Protein AF-A0A932KC10-F1 (afdb_monomer_lite)

pLDDT: mean 84.12, std 14.56, range [45.88, 98.5]

Structure (mmCIF, N/CA/C/O backbone):
data_AF-A0A932KC10-F1
#
_entry.id   AF-A0A932KC10-F1
#
loop_
_atom_site.group_PDB
_atom_site.id
_atom_site.type_symbol
_atom_site.label_atom_id
_atom_site.label_alt_id
_atom_site.label_comp_id
_atom_site.label_asym_id
_atom_site.label_entity_id
_atom_site.label_seq_id
_atom_site.pdbx_PDB_ins_code
_atom_site.Cartn_x
_atom_site.Cartn_y
_atom_site.Cartn_z
_atom_site.occupancy
_atom_site.B_iso_or_equiv
_atom_site.auth_seq_id
_atom_site.auth_comp_id
_atom_site.auth_asym_id
_atom_site.auth_atom_id
_atom_site.pdbx_PDB_model_num
ATOM 1 N N . MET A 1 1 ? 3.611 -69.284 -28.247 1.00 56.94 1 MET A N 1
ATOM 2 C CA . MET A 1 1 ? 4.100 -68.021 -28.854 1.00 56.94 1 MET A CA 1
ATOM 3 C C . MET A 1 1 ? 3.040 -66.906 -28.876 1.00 56.94 1 MET A C 1
ATOM 5 O O . MET A 1 1 ? 3.389 -65.769 -28.594 1.00 56.94 1 MET A O 1
ATOM 9 N N . GLN A 1 2 ? 1.748 -67.197 -29.098 1.00 53.97 2 GLN A N 1
ATOM 10 C CA . GLN A 1 2 ? 0.667 -66.185 -29.091 1.00 53.97 2 GLN A CA 1
ATOM 11 C C . GLN A 1 2 ? 0.430 -65.455 -27.749 1.00 53.97 2 GLN A C 1
ATOM 13 O O . GLN A 1 2 ? 0.089 -64.277 -27.758 1.00 53.97 2 GLN A O 1
ATOM 18 N N . ALA A 1 3 ? 0.668 -66.092 -26.596 1.00 56.28 3 ALA A N 1
ATOM 19 C CA . ALA A 1 3 ? 0.478 -65.455 -25.283 1.00 56.28 3 ALA A CA 1
ATOM 20 C C . ALA A 1 3 ? 1.521 -64.364 -24.941 1.00 56.28 3 ALA A C 1
ATOM 22 O O . ALA A 1 3 ? 1.314 -63.582 -24.016 1.00 56.28 3 ALA A O 1
ATOM 23 N N . TYR A 1 4 ? 2.638 -64.301 -25.677 1.00 49.53 4 TYR A N 1
ATOM 24 C CA . TYR A 1 4 ? 3.684 -63.292 -25.466 1.00 49.53 4 TYR A CA 1
ATOM 25 C C . TYR A 1 4 ? 3.382 -61.989 -26.225 1.00 49.53 4 TYR A C 1
ATOM 27 O O . TYR A 1 4 ? 3.677 -60.898 -25.743 1.00 49.53 4 TYR A O 1
ATOM 35 N N . LEU A 1 5 ? 2.711 -62.095 -27.378 1.00 50.22 5 LEU A N 1
ATOM 36 C CA . LEU A 1 5 ? 2.345 -60.952 -28.218 1.00 50.22 5 LEU A CA 1
ATOM 37 C C . LEU A 1 5 ? 1.191 -60.125 -27.618 1.00 50.22 5 LEU A C 1
ATOM 39 O O . LEU A 1 5 ? 1.161 -58.908 -27.788 1.00 50.22 5 LEU A O 1
ATOM 43 N N . SER A 1 6 ? 0.282 -60.741 -26.847 1.00 52.97 6 SER A N 1
ATOM 44 C CA . SER A 1 6 ? -0.832 -60.019 -26.208 1.00 52.97 6 SER A CA 1
ATOM 45 C C . SER A 1 6 ? -0.397 -59.140 -25.029 1.00 52.97 6 SER A C 1
ATOM 47 O O . SER A 1 6 ? -1.005 -58.099 -24.788 1.00 52.97 6 SER A O 1
ATOM 49 N N . ARG A 1 7 ? 0.688 -59.495 -24.324 1.00 52.88 7 ARG A N 1
ATOM 50 C CA . ARG A 1 7 ? 1.216 -58.699 -23.199 1.00 52.88 7 ARG A CA 1
ATOM 51 C C . ARG A 1 7 ? 1.949 -57.435 -23.660 1.00 52.88 7 ARG A C 1
ATOM 53 O O . ARG A 1 7 ? 1.874 -56.412 -22.983 1.00 52.88 7 ARG A O 1
ATOM 60 N N . GLN A 1 8 ? 2.591 -57.466 -24.831 1.00 53.59 8 GLN A N 1
ATOM 61 C CA . GLN A 1 8 ? 3.297 -56.296 -25.370 1.00 53.59 8 GLN A CA 1
ATOM 62 C C . GLN A 1 8 ? 2.345 -55.178 -25.829 1.00 53.59 8 GLN A C 1
ATOM 64 O O . GLN A 1 8 ? 2.659 -54.001 -25.661 1.00 53.59 8 GLN A O 1
ATOM 69 N N . SER A 1 9 ? 1.147 -55.526 -26.313 1.00 53.22 9 SER A N 1
ATOM 70 C CA . SER A 1 9 ? 0.123 -54.543 -26.704 1.00 53.22 9 SER A CA 1
ATOM 71 C C . SER A 1 9 ? -0.529 -53.816 -25.519 1.00 53.22 9 SER A C 1
ATOM 73 O O . SER A 1 9 ? -1.115 -52.753 -25.721 1.00 53.22 9 SER A O 1
ATOM 75 N N . VAL A 1 10 ? -0.491 -54.376 -24.307 1.00 59.22 10 VAL A N 1
ATOM 76 C CA . VAL A 1 10 ? -1.088 -53.749 -23.114 1.00 59.22 10 VAL A CA 1
ATOM 77 C C . VAL A 1 10 ? -0.098 -52.777 -22.467 1.00 59.22 10 VAL A C 1
ATOM 79 O O . VAL A 1 10 ? -0.486 -51.666 -22.110 1.00 59.22 10 VAL A O 1
ATOM 82 N N . CYS A 1 11 ? 1.193 -53.129 -22.410 1.00 58.47 11 CYS A N 1
ATOM 83 C CA . CYS A 1 11 ? 2.235 -52.233 -21.895 1.00 58.47 11 CYS A CA 1
ATOM 84 C C . CYS A 1 11 ? 2.434 -50.972 -22.757 1.00 58.47 11 CYS A C 1
ATOM 86 O O . CYS A 1 11 ? 2.614 -49.890 -22.203 1.00 58.47 11 CYS A O 1
ATOM 88 N N . SER A 1 12 ? 2.351 -51.063 -24.091 1.00 59.97 12 SER A N 1
ATOM 89 C CA . SER A 1 12 ? 2.501 -49.884 -24.964 1.00 59.97 12 SER A CA 1
ATOM 90 C C . SER A 1 12 ? 1.330 -48.899 -24.849 1.00 59.97 12 SER A C 1
ATOM 92 O O . SER A 1 12 ? 1.535 -47.686 -24.862 1.00 59.97 12 SER A O 1
ATOM 94 N N . ARG A 1 13 ? 0.104 -49.408 -24.658 1.00 61.78 13 ARG A N 1
ATOM 95 C CA . ARG A 1 13 ? -1.104 -48.588 -24.463 1.00 61.78 13 ARG A CA 1
ATOM 96 C C . ARG A 1 13 ? -1.122 -47.890 -23.103 1.00 61.78 13 ARG A C 1
ATOM 98 O O . ARG A 1 13 ? -1.515 -46.729 -23.031 1.00 61.78 13 ARG A O 1
ATOM 105 N N . LEU A 1 14 ? -0.650 -48.560 -22.049 1.00 64.50 14 LEU A N 1
ATOM 106 C CA . LEU A 1 14 ? -0.544 -47.966 -20.713 1.00 64.50 14 LEU A CA 1
ATOM 107 C C . LEU A 1 14 ? 0.525 -46.859 -20.667 1.00 64.50 14 LEU A C 1
ATOM 109 O O . LEU A 1 14 ? 0.302 -45.816 -20.059 1.00 64.50 14 LEU A O 1
ATOM 113 N N . SER A 1 15 ? 1.648 -47.046 -21.372 1.00 68.62 15 SER A N 1
ATOM 114 C CA . SER A 1 15 ? 2.728 -46.052 -21.440 1.00 68.62 15 SER A CA 1
ATOM 115 C C . SER A 1 15 ? 2.318 -44.780 -22.191 1.00 68.62 15 SER A C 1
ATOM 117 O O . SER A 1 15 ? 2.687 -43.684 -21.775 1.00 68.62 15 SER A O 1
ATOM 119 N N . GLY A 1 16 ? 1.522 -44.903 -23.261 1.00 71.81 16 GLY A N 1
ATOM 120 C CA . GLY A 1 16 ? 0.978 -43.747 -23.984 1.00 71.81 16 GLY A CA 1
ATOM 121 C C . GLY A 1 16 ? -0.035 -42.948 -23.159 1.00 71.81 16 GLY A C 1
ATOM 122 O O . GLY A 1 16 ? -0.009 -41.719 -23.176 1.00 71.81 16 GLY A O 1
ATOM 123 N N . LEU A 1 17 ? -0.880 -43.635 -22.381 1.00 75.94 17 LEU A N 1
ATOM 124 C CA . LEU A 1 17 ? -1.858 -42.988 -21.503 1.00 75.94 17 LEU A CA 1
ATOM 125 C C . LEU A 1 17 ? -1.176 -42.228 -20.353 1.00 75.94 17 LEU A C 1
ATOM 127 O O . LEU A 1 17 ? -1.559 -41.103 -20.046 1.00 75.94 17 LEU A O 1
ATOM 131 N N . LEU A 1 18 ? -0.130 -42.814 -19.759 1.00 74.62 18 LEU A N 1
ATOM 132 C CA . LEU A 1 18 ? 0.643 -42.181 -18.688 1.00 74.62 18 LEU A CA 1
ATOM 133 C C . LEU A 1 18 ? 1.411 -40.945 -19.191 1.00 74.62 18 LEU A C 1
ATOM 135 O O . LEU A 1 18 ? 1.441 -39.924 -18.510 1.00 74.62 18 LEU A O 1
ATOM 139 N N . PHE A 1 19 ? 1.984 -41.013 -20.398 1.00 74.31 19 PHE A N 1
ATOM 140 C CA . PHE A 1 19 ? 2.688 -39.885 -21.018 1.00 74.31 19 PHE A CA 1
ATOM 141 C C . PHE A 1 19 ? 1.730 -38.739 -21.386 1.00 74.31 19 PHE A C 1
ATOM 143 O O . PHE A 1 19 ? 2.043 -37.573 -21.151 1.00 74.31 19 PHE A O 1
ATOM 150 N N . GLY A 1 20 ? 0.529 -39.062 -21.881 1.00 76.19 20 GLY A N 1
ATOM 151 C CA . GLY A 1 20 ? -0.529 -38.076 -22.122 1.00 76.19 20 GLY A CA 1
ATOM 152 C C . GLY A 1 20 ? -1.032 -37.410 -20.837 1.00 76.19 20 GLY A C 1
ATOM 153 O O . GLY A 1 20 ? -1.262 -36.204 -20.821 1.00 76.19 20 GLY A O 1
ATOM 154 N N . LEU A 1 21 ? -1.140 -38.168 -19.740 1.00 76.12 21 LEU A N 1
ATOM 155 C CA . LEU A 1 21 ? -1.536 -37.634 -18.436 1.00 76.12 21 LEU A CA 1
ATOM 156 C C . LEU A 1 21 ? -0.459 -36.708 -17.844 1.00 76.12 21 LEU A C 1
ATOM 158 O O . LEU A 1 21 ? -0.790 -35.661 -17.300 1.00 76.12 21 LEU A O 1
ATOM 162 N N . LEU A 1 22 ? 0.828 -37.043 -17.997 1.00 71.75 22 LEU A N 1
ATOM 163 C CA . LEU A 1 22 ? 1.942 -36.224 -17.503 1.00 71.75 22 LEU A CA 1
ATOM 164 C C . LEU A 1 22 ? 2.024 -34.855 -18.209 1.00 71.75 22 LEU A C 1
ATOM 166 O O . LEU A 1 22 ? 2.300 -33.851 -17.558 1.00 71.75 22 LEU A O 1
ATOM 170 N N . LEU A 1 23 ? 1.716 -34.798 -19.510 1.00 69.88 23 LEU A N 1
ATOM 171 C CA . LEU A 1 23 ? 1.665 -33.550 -20.289 1.00 69.88 23 LEU A CA 1
ATOM 172 C C . LEU A 1 23 ? 0.464 -32.655 -19.927 1.00 69.88 23 LEU A C 1
ATOM 174 O O . LEU A 1 23 ? 0.532 -31.436 -20.086 1.00 69.88 23 LEU A O 1
ATOM 178 N N . LEU A 1 24 ? -0.621 -33.229 -19.398 1.00 66.44 24 LEU A N 1
ATOM 179 C CA . LEU A 1 24 ? -1.772 -32.469 -18.892 1.00 66.44 24 LEU A CA 1
ATOM 180 C C . LEU A 1 24 ? -1.492 -31.802 -17.534 1.00 66.44 24 LEU A C 1
ATOM 182 O O . LEU A 1 24 ? -2.150 -30.821 -17.195 1.00 66.44 24 LEU A O 1
ATOM 186 N N . PHE A 1 25 ? -0.499 -32.284 -16.777 1.00 64.31 25 PHE A N 1
ATOM 187 C CA . PHE A 1 25 ? -0.097 -31.693 -15.495 1.00 64.31 25 PHE A CA 1
ATOM 188 C C . PHE A 1 25 ? 0.969 -30.598 -15.613 1.00 64.31 25 PHE A C 1
ATOM 190 O O . PHE A 1 25 ? 1.238 -29.912 -14.631 1.00 64.31 25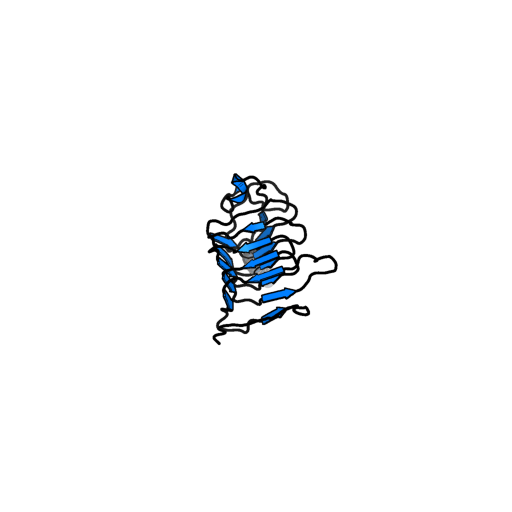 PHE A O 1
ATOM 197 N N . SER A 1 26 ? 1.539 -30.365 -16.798 1.00 63.97 26 SER A N 1
ATOM 198 C CA . SER A 1 26 ? 2.461 -29.246 -17.049 1.00 63.97 26 SER A CA 1
ATOM 199 C C . SER A 1 26 ? 1.756 -27.906 -17.304 1.00 63.97 26 SER A C 1
ATOM 201 O O . SER A 1 26 ? 2.308 -27.030 -17.969 1.00 63.97 26 SER A O 1
ATOM 203 N N . ALA A 1 27 ? 0.545 -27.717 -16.770 1.00 62.75 27 ALA A N 1
ATOM 204 C CA . ALA A 1 27 ? -0.063 -26.397 -16.696 1.00 62.75 27 ALA A CA 1
ATOM 205 C C . ALA A 1 27 ? 0.830 -25.512 -15.814 1.00 62.75 27 ALA A C 1
ATOM 207 O O . ALA A 1 27 ? 0.882 -25.676 -14.596 1.00 62.75 27 ALA A O 1
ATOM 208 N N . THR A 1 28 ? 1.578 -24.602 -16.436 1.00 62.00 28 THR A N 1
ATOM 209 C CA . THR A 1 28 ? 2.359 -23.599 -15.716 1.00 62.00 28 THR A CA 1
ATOM 210 C C . THR A 1 28 ? 1.388 -22.763 -14.899 1.00 62.00 28 THR A C 1
ATOM 212 O O . THR A 1 28 ? 0.529 -22.083 -15.465 1.00 62.00 28 THR A O 1
ATOM 215 N N . VAL A 1 29 ? 1.501 -22.825 -13.575 1.00 65.44 29 VAL A N 1
ATOM 216 C CA . VAL A 1 29 ? 0.814 -21.880 -12.699 1.00 65.44 29 VAL A CA 1
ATOM 217 C C . VAL A 1 29 ? 1.348 -20.502 -13.078 1.00 65.44 29 VAL A C 1
ATOM 219 O O . VAL A 1 29 ? 2.546 -20.256 -12.956 1.00 65.44 29 VAL A O 1
ATOM 222 N N . ALA A 1 30 ? 0.493 -19.639 -13.627 1.00 71.19 30 ALA A N 1
ATOM 223 C CA . ALA A 1 30 ? 0.864 -18.255 -13.864 1.00 71.19 30 ALA A CA 1
ATOM 224 C C . ALA A 1 30 ? 1.072 -17.610 -12.490 1.00 71.19 30 ALA A C 1
ATOM 226 O O . ALA A 1 30 ? 0.111 -17.338 -11.770 1.00 71.19 30 ALA A O 1
ATOM 227 N N . GLU A 1 31 ? 2.329 -17.465 -12.078 1.00 80.25 31 GLU A N 1
ATOM 228 C CA . GLU A 1 31 ? 2.644 -16.769 -10.840 1.00 80.25 31 GLU A CA 1
ATOM 229 C C . GLU A 1 31 ? 2.365 -15.273 -11.011 1.00 80.25 31 GLU A C 1
ATOM 231 O O . GLU A 1 31 ? 2.675 -14.678 -12.044 1.00 80.25 31 GLU A O 1
ATOM 236 N N . ALA A 1 32 ? 1.776 -14.671 -9.976 1.00 86.31 32 ALA A N 1
ATOM 237 C CA . ALA A 1 32 ? 1.612 -13.227 -9.865 1.00 86.31 32 ALA A CA 1
ATOM 238 C C . ALA A 1 32 ? 2.963 -12.532 -10.083 1.00 86.31 32 ALA A C 1
ATOM 240 O O . ALA A 1 32 ? 3.900 -12.766 -9.314 1.00 86.31 32 ALA A O 1
ATOM 241 N N . ALA A 1 33 ? 3.067 -11.686 -11.111 1.00 93.19 33 ALA A N 1
ATOM 242 C CA . ALA A 1 33 ? 4.330 -11.031 -11.421 1.00 93.19 33 ALA A CA 1
ATOM 243 C C . ALA A 1 33 ? 4.694 -10.004 -10.337 1.00 93.19 33 ALA A C 1
ATOM 245 O O . ALA A 1 33 ? 3.845 -9.260 -9.841 1.00 93.19 33 ALA A O 1
ATOM 246 N N . GLU A 1 34 ? 5.973 -9.965 -9.974 1.00 94.94 34 GLU A N 1
ATOM 247 C CA . GLU A 1 34 ? 6.517 -8.987 -9.034 1.00 94.94 34 GLU A CA 1
ATOM 248 C C . GLU A 1 34 ? 6.781 -7.661 -9.764 1.00 94.94 34 GLU A C 1
ATOM 250 O O . GLU A 1 34 ? 7.320 -7.630 -10.876 1.00 94.94 34 GLU A O 1
ATOM 255 N N . ARG A 1 35 ? 6.388 -6.546 -9.146 1.00 96.25 35 ARG A N 1
ATOM 256 C CA . ARG A 1 35 ? 6.548 -5.188 -9.672 1.00 96.25 35 ARG A CA 1
ATOM 257 C C . ARG A 1 35 ? 7.200 -4.310 -8.621 1.00 96.25 35 ARG A C 1
ATOM 259 O O . ARG A 1 35 ? 6.612 -3.997 -7.589 1.00 96.25 35 ARG A O 1
ATOM 266 N N . HIS A 1 36 ? 8.416 -3.883 -8.914 1.00 96.56 36 HIS A N 1
ATOM 267 C CA . HIS A 1 36 ? 9.217 -3.030 -8.056 1.00 96.56 36 HIS A CA 1
ATOM 268 C C . HIS A 1 36 ? 9.140 -1.589 -8.547 1.00 96.56 36 HIS A C 1
ATOM 270 O O . HIS A 1 36 ? 9.380 -1.324 -9.729 1.00 96.56 36 HIS A O 1
ATOM 276 N N . TRP A 1 37 ? 8.804 -0.667 -7.647 1.00 96.19 37 TRP A N 1
ATOM 277 C CA . TRP A 1 37 ? 8.846 0.760 -7.951 1.00 96.19 37 TRP A CA 1
ATOM 278 C C . TRP A 1 37 ? 10.295 1.232 -8.079 1.00 96.19 37 TRP A C 1
ATOM 280 O O . TRP A 1 37 ? 11.102 1.047 -7.169 1.00 96.19 37 TRP A O 1
ATOM 290 N N . ILE A 1 38 ? 10.615 1.854 -9.210 1.00 94.69 38 ILE A N 1
ATOM 291 C CA . ILE A 1 38 ? 11.949 2.398 -9.506 1.00 94.69 38 ILE A CA 1
ATOM 292 C C . ILE A 1 38 ? 11.902 3.853 -9.993 1.00 94.69 38 ILE A C 1
ATOM 294 O O . ILE A 1 38 ? 12.943 4.404 -10.343 1.00 94.69 38 ILE A O 1
ATOM 298 N N . GLY A 1 39 ? 10.717 4.476 -10.034 1.00 91.62 39 GLY A N 1
ATOM 299 C CA . GLY A 1 39 ? 10.573 5.876 -10.441 1.00 91.62 39 GLY A CA 1
ATOM 300 C C . GLY A 1 39 ? 11.379 6.797 -9.529 1.00 91.62 39 GLY A C 1
ATOM 301 O O . GLY A 1 39 ? 11.434 6.572 -8.323 1.00 91.62 39 GLY A O 1
ATOM 302 N N . SER A 1 40 ? 12.046 7.808 -10.082 1.00 87.38 40 SER A N 1
ATOM 303 C CA . SER A 1 40 ? 12.900 8.702 -9.294 1.00 87.38 40 SER A CA 1
ATOM 304 C C . SER A 1 40 ? 12.092 9.731 -8.490 1.00 87.38 40 SER A C 1
ATOM 306 O O . SER A 1 40 ? 10.877 9.847 -8.624 1.00 87.38 40 SER A O 1
ATOM 308 N N . ASP A 1 41 ? 12.775 10.544 -7.682 1.00 82.75 41 ASP A N 1
ATOM 309 C CA . ASP A 1 41 ? 12.172 11.709 -7.022 1.00 82.75 41 ASP A CA 1
ATOM 310 C C . ASP A 1 41 ? 11.958 12.915 -7.964 1.00 82.75 41 ASP A C 1
ATOM 312 O O . ASP A 1 41 ? 11.681 14.031 -7.513 1.00 82.75 41 ASP A O 1
ATOM 316 N N . SER A 1 42 ? 12.073 12.732 -9.282 1.00 86.50 42 SER A N 1
ATOM 317 C CA . SER A 1 42 ? 11.747 13.785 -10.240 1.00 86.50 42 SER A CA 1
ATOM 318 C C . SER A 1 42 ? 10.242 14.082 -10.240 1.00 86.50 42 SER A C 1
ATOM 320 O O . SER A 1 42 ? 9.411 13.202 -10.030 1.00 86.50 42 SER A O 1
ATOM 322 N N . ALA A 1 43 ? 9.854 15.331 -10.511 1.00 79.50 43 ALA A N 1
ATOM 323 C CA . ALA A 1 43 ? 8.435 15.703 -10.573 1.00 79.50 43 ALA A CA 1
ATOM 324 C C . ALA A 1 43 ? 7.649 14.891 -11.624 1.00 79.50 43 ALA A C 1
ATOM 326 O O . ALA A 1 43 ? 6.469 14.590 -11.420 1.00 79.50 43 ALA A O 1
ATOM 327 N N . ALA A 1 44 ? 8.314 14.517 -12.724 1.00 78.50 44 ALA A N 1
ATOM 328 C CA . ALA A 1 44 ? 7.741 13.666 -13.758 1.00 78.50 44 ALA A CA 1
ATOM 329 C C . ALA A 1 44 ? 7.424 12.271 -13.203 1.00 78.50 44 ALA A C 1
ATOM 331 O O . ALA A 1 44 ? 6.291 11.812 -13.323 1.00 78.50 44 ALA A O 1
ATOM 332 N N . ASP A 1 45 ? 8.373 11.644 -12.510 1.00 78.50 45 ASP A N 1
ATOM 333 C CA . ASP A 1 45 ? 8.208 10.281 -11.996 1.00 78.50 45 ASP A CA 1
ATOM 334 C C . ASP A 1 45 ? 7.254 10.222 -10.801 1.00 78.50 45 ASP A C 1
ATOM 336 O O . ASP A 1 45 ? 6.416 9.318 -10.719 1.00 78.50 45 ASP A O 1
ATOM 340 N N . LYS A 1 46 ? 7.277 11.244 -9.934 1.00 82.25 46 LYS A N 1
ATOM 341 C CA . LYS A 1 46 ? 6.366 11.358 -8.786 1.00 82.25 46 LYS A CA 1
ATOM 342 C C . LYS A 1 46 ? 4.900 11.329 -9.187 1.00 82.25 46 LYS A C 1
ATOM 344 O O . LYS A 1 46 ? 4.081 10.912 -8.388 1.00 82.25 46 LYS A O 1
ATOM 349 N N . THR A 1 47 ? 4.524 11.765 -10.385 1.00 81.38 47 THR A N 1
ATOM 350 C CA . THR A 1 47 ? 3.114 11.772 -10.829 1.00 81.38 47 THR A CA 1
ATOM 351 C C . THR A 1 47 ? 2.775 10.629 -11.786 1.00 81.38 47 THR A C 1
ATOM 353 O O . THR A 1 47 ? 1.648 10.524 -12.269 1.00 81.38 47 THR A O 1
ATOM 356 N N . ALA A 1 48 ? 3.728 9.729 -12.022 1.00 85.88 48 ALA A N 1
ATOM 357 C CA . ALA A 1 48 ? 3.717 8.780 -13.120 1.00 85.88 48 ALA A CA 1
ATOM 358 C C . ALA A 1 48 ? 3.610 7.319 -12.646 1.00 85.88 48 ALA A C 1
ATOM 360 O O . ALA A 1 48 ? 4.319 6.444 -13.145 1.00 85.88 48 ALA A O 1
ATOM 361 N N . TRP A 1 49 ? 2.688 7.026 -11.715 1.00 92.56 49 TRP A N 1
ATOM 362 C CA . TRP A 1 49 ? 2.370 5.639 -11.320 1.00 92.56 49 TRP A CA 1
ATOM 363 C C . TRP A 1 49 ? 2.039 4.761 -12.539 1.00 92.56 49 TRP A C 1
ATOM 365 O O . TRP A 1 49 ? 2.453 3.610 -12.631 1.00 92.56 49 TRP A O 1
ATOM 375 N N . LEU A 1 50 ? 1.285 5.313 -13.494 1.00 92.44 50 LEU A N 1
ATOM 376 C CA . LEU A 1 50 ? 0.827 4.610 -14.695 1.00 92.44 50 LEU A CA 1
ATOM 377 C C . LEU A 1 50 ? 1.872 4.588 -15.825 1.00 92.44 50 LEU A C 1
ATOM 379 O O . LEU A 1 50 ? 1.535 4.221 -16.948 1.00 92.44 50 LEU A O 1
ATOM 383 N N . THR A 1 51 ? 3.121 4.974 -15.560 1.00 92.44 51 THR A N 1
ATOM 384 C CA . THR A 1 51 ? 4.192 4.941 -16.560 1.00 92.44 51 THR A CA 1
ATOM 385 C C . THR A 1 51 ? 4.984 3.637 -16.436 1.00 92.44 51 THR A C 1
ATOM 387 O O . THR A 1 51 ? 5.654 3.438 -15.423 1.00 92.44 51 THR A O 1
ATOM 390 N N . PRO A 1 52 ? 4.978 2.761 -17.464 1.00 93.31 52 PRO A N 1
ATOM 391 C CA . PRO A 1 52 ? 5.733 1.500 -17.473 1.00 93.31 52 PRO A CA 1
ATOM 392 C C . PRO A 1 52 ? 7.224 1.645 -17.119 1.00 93.31 52 PRO A C 1
ATOM 394 O O . PRO A 1 52 ? 7.813 0.792 -16.459 1.00 93.31 52 PRO A O 1
ATOM 397 N N . ALA A 1 53 ? 7.845 2.763 -17.508 1.00 92.75 53 ALA A N 1
ATOM 398 C CA . ALA A 1 53 ? 9.254 3.029 -17.225 1.00 92.75 53 ALA A CA 1
ATOM 399 C C . ALA A 1 53 ? 9.582 3.151 -15.721 1.00 92.75 53 ALA A C 1
ATOM 401 O O . ALA A 1 53 ? 10.743 3.027 -15.351 1.00 92.75 53 ALA A O 1
ATOM 402 N N . ASN A 1 54 ? 8.587 3.333 -14.849 1.00 94.31 54 ASN A N 1
ATOM 403 C CA . ASN A 1 54 ? 8.796 3.415 -13.401 1.00 94.31 54 ASN A CA 1
ATOM 404 C C . ASN A 1 54 ? 8.672 2.063 -12.685 1.00 94.31 54 ASN A C 1
ATOM 406 O O . ASN A 1 54 ? 8.731 2.011 -11.454 1.00 94.31 54 ASN A O 1
ATOM 410 N N . TRP A 1 55 ? 8.531 0.970 -13.442 1.00 95.44 55 TRP A N 1
ATOM 411 C CA . TRP A 1 55 ? 8.374 -0.378 -12.912 1.00 95.44 55 TRP A CA 1
ATOM 412 C C . TRP A 1 55 ? 9.494 -1.313 -13.377 1.00 95.44 55 TRP A C 1
ATOM 414 O O . TRP A 1 55 ? 9.900 -1.321 -14.547 1.00 95.44 55 TRP A O 1
ATOM 424 N N . SER A 1 56 ? 9.945 -2.168 -12.457 1.00 95.06 56 SER A N 1
ATOM 425 C CA . SER A 1 56 ? 10.870 -3.273 -12.722 1.00 95.06 56 SER A CA 1
ATOM 426 C C . SER A 1 56 ? 10.283 -4.623 -12.291 1.00 95.06 56 SER A C 1
ATOM 428 O O . SER A 1 56 ? 9.539 -4.691 -11.321 1.00 95.06 56 SER A O 1
ATOM 430 N N . ALA A 1 57 ? 10.622 -5.707 -12.993 1.00 93.75 57 ALA A N 1
ATOM 431 C CA . ALA A 1 57 ? 10.275 -7.084 -12.619 1.00 93.75 57 ALA A CA 1
ATOM 432 C C . ALA A 1 57 ? 11.205 -7.643 -11.536 1.00 93.75 57 ALA A C 1
ATOM 434 O O . ALA A 1 57 ? 10.949 -8.696 -10.965 1.00 93.75 57 ALA A O 1
ATOM 435 N N . THR A 1 58 ? 12.314 -6.953 -11.279 1.00 93.00 58 THR A N 1
ATOM 436 C CA . THR A 1 58 ? 13.333 -7.375 -10.325 1.00 93.00 58 THR A CA 1
ATOM 437 C C . THR A 1 58 ? 13.715 -6.202 -9.444 1.00 93.00 58 THR A C 1
ATOM 439 O O . THR A 1 58 ? 13.842 -5.075 -9.926 1.00 93.00 58 THR A O 1
ATOM 442 N N . LYS A 1 59 ? 13.970 -6.470 -8.167 1.00 91.62 59 LYS A N 1
ATOM 443 C CA . LYS A 1 59 ? 14.479 -5.484 -7.212 1.00 91.62 59 LYS A CA 1
ATOM 444 C C . LYS A 1 59 ? 15.722 -4.757 -7.745 1.00 91.62 59 LYS A C 1
ATOM 446 O O . LYS A 1 59 ? 16.736 -5.393 -8.021 1.00 91.62 59 LYS A O 1
ATOM 451 N N . GLY A 1 60 ? 15.638 -3.430 -7.873 1.00 83.06 60 GLY A N 1
ATOM 452 C CA . GLY A 1 60 ? 16.724 -2.576 -8.383 1.00 83.06 60 GLY A CA 1
ATOM 453 C C . GLY A 1 60 ? 17.079 -2.779 -9.863 1.00 83.06 60 GLY A C 1
ATOM 454 O O . GLY A 1 60 ? 18.107 -2.277 -10.311 1.00 83.06 60 GLY A O 1
ATOM 455 N N . GLY A 1 61 ? 16.270 -3.534 -10.612 1.00 86.00 61 GLY A N 1
ATOM 456 C CA . GLY A 1 61 ? 16.505 -3.807 -12.026 1.00 86.00 61 GLY A CA 1
ATOM 457 C C . GLY A 1 61 ? 16.172 -2.629 -12.938 1.00 86.00 61 GLY A C 1
ATOM 458 O O . GLY A 1 61 ? 15.648 -1.601 -12.514 1.00 86.00 61 GLY A O 1
ATOM 459 N N . ALA A 1 62 ? 16.446 -2.809 -14.230 1.00 86.75 62 ALA A N 1
ATOM 460 C CA . ALA A 1 62 ? 16.149 -1.810 -15.250 1.00 86.75 62 ALA A CA 1
ATOM 461 C C . ALA A 1 62 ? 14.638 -1.550 -15.409 1.00 86.75 62 ALA A C 1
ATOM 463 O O . ALA A 1 62 ? 13.793 -2.397 -15.082 1.00 86.75 62 ALA A O 1
ATOM 464 N N . SER A 1 63 ? 14.320 -0.376 -15.954 1.00 82.56 63 SER A N 1
ATOM 465 C CA . SER A 1 63 ? 12.978 0.012 -16.376 1.00 82.56 63 SER A CA 1
ATOM 466 C C . SER A 1 63 ? 12.583 -0.711 -17.656 1.00 82.56 63 SER A C 1
ATOM 468 O O . SER A 1 63 ? 13.294 -0.632 -18.652 1.00 82.56 63 SER A O 1
ATOM 470 N N . ALA A 1 64 ? 11.457 -1.429 -17.632 1.00 70.44 64 ALA A N 1
ATOM 471 C CA . ALA A 1 64 ? 10.862 -2.040 -18.833 1.00 70.44 64 ALA A CA 1
ATOM 472 C C . ALA A 1 64 ? 9.515 -2.733 -18.566 1.00 70.44 64 ALA A C 1
ATOM 474 O O . ALA A 1 64 ? 9.073 -3.536 -19.387 1.00 70.44 64 ALA A O 1
ATOM 475 N N . ASN A 1 65 ? 8.884 -2.522 -17.409 1.00 78.44 65 ASN A N 1
ATOM 476 C CA . ASN A 1 65 ? 7.796 -3.401 -16.994 1.00 78.44 65 ASN A CA 1
ATOM 477 C C . ASN A 1 65 ? 6.423 -2.774 -17.131 1.00 78.44 65 ASN A C 1
ATOM 479 O O . ASN A 1 65 ? 6.255 -1.562 -17.132 1.00 78.44 65 ASN A O 1
ATOM 483 N N . ALA A 1 66 ? 5.426 -3.640 -17.269 1.00 91.62 66 ALA A N 1
ATOM 484 C CA . ALA A 1 66 ? 4.042 -3.220 -17.318 1.00 91.62 66 ALA A CA 1
ATOM 485 C C . ALA A 1 66 ? 3.634 -2.544 -16.002 1.00 91.62 66 ALA A C 1
ATOM 487 O O . ALA A 1 66 ? 4.116 -2.893 -14.922 1.00 91.62 66 ALA A O 1
ATOM 488 N N . VAL A 1 67 ? 2.708 -1.593 -16.119 1.00 94.94 67 VAL A N 1
ATOM 489 C CA . VAL A 1 67 ? 2.007 -1.022 -14.967 1.00 94.94 67 VAL A CA 1
ATOM 490 C C . VAL A 1 67 ? 1.292 -2.155 -14.220 1.00 94.94 67 VAL A C 1
ATOM 492 O O . VAL A 1 67 ? 0.639 -2.967 -14.881 1.00 94.94 67 VAL A O 1
ATOM 495 N N . PRO A 1 68 ? 1.365 -2.202 -12.878 1.00 96.06 68 PRO A N 1
ATOM 496 C CA . PRO A 1 68 ? 0.682 -3.218 -12.093 1.00 96.06 68 PRO A CA 1
ATOM 497 C C . PRO A 1 68 ? -0.824 -3.298 -12.378 1.00 96.06 68 PRO A C 1
ATOM 499 O O . PRO A 1 68 ? -1.523 -2.288 -12.523 1.00 96.06 68 PRO A O 1
ATOM 502 N N . THR A 1 69 ? -1.317 -4.526 -12.425 1.00 95.50 69 THR A N 1
ATOM 503 C CA . THR A 1 69 ? -2.716 -4.927 -12.559 1.00 95.50 69 THR A CA 1
ATOM 504 C C . THR A 1 69 ? -3.157 -5.691 -11.307 1.00 95.50 69 THR A C 1
ATOM 506 O O . THR A 1 69 ? -2.367 -5.913 -10.399 1.00 95.50 69 THR A O 1
ATOM 509 N N . TYR A 1 70 ? -4.417 -6.134 -11.230 1.00 95.94 70 TYR A N 1
ATOM 510 C CA . TYR A 1 70 ? -4.925 -6.864 -10.056 1.00 95.94 70 TYR A CA 1
ATOM 511 C C . TYR A 1 70 ? -4.229 -8.198 -9.759 1.00 95.94 70 TYR A C 1
ATOM 513 O O . TYR A 1 70 ? -4.458 -8.749 -8.688 1.00 95.94 70 TYR A O 1
ATOM 521 N N . GLU A 1 71 ? -3.416 -8.710 -10.678 1.00 94.62 71 GLU A N 1
ATOM 522 C CA . GLU A 1 71 ? -2.684 -9.966 -10.513 1.00 94.62 71 GLU A CA 1
ATOM 523 C C . GLU A 1 71 ? -1.248 -9.743 -10.029 1.00 94.62 71 GLU A C 1
ATOM 525 O O . GLU A 1 71 ? -0.617 -10.676 -9.546 1.00 94.62 71 GLU A O 1
ATOM 530 N N . ASP A 1 72 ? -0.729 -8.518 -10.122 1.00 96.56 72 ASP A N 1
ATOM 531 C CA . ASP A 1 72 ? 0.669 -8.215 -9.828 1.00 96.56 72 ASP A CA 1
ATOM 532 C C . ASP A 1 72 ? 0.891 -7.903 -8.341 1.00 96.56 72 ASP A C 1
ATOM 534 O O . ASP A 1 72 ? 0.084 -7.234 -7.690 1.00 96.56 72 ASP A O 1
ATOM 538 N N . LYS A 1 73 ? 2.034 -8.317 -7.800 1.00 97.00 73 LYS A N 1
ATOM 539 C CA . LYS A 1 73 ? 2.483 -7.933 -6.457 1.00 97.00 73 LYS A CA 1
ATOM 540 C C . LYS A 1 73 ? 3.363 -6.698 -6.553 1.00 97.00 73 LYS A C 1
ATOM 542 O O . LYS A 1 73 ? 4.339 -6.691 -7.297 1.00 97.00 73 LYS A O 1
ATOM 547 N N . VAL A 1 74 ? 3.036 -5.652 -5.803 1.00 97.81 74 VAL A N 1
ATOM 548 C CA . VAL A 1 74 ? 3.771 -4.385 -5.840 1.00 97.81 74 VAL A CA 1
ATOM 549 C C . VAL A 1 74 ? 4.648 -4.241 -4.608 1.00 97.81 74 VAL A C 1
ATOM 551 O O . VAL A 1 74 ? 4.163 -4.322 -3.479 1.00 97.81 74 VAL A O 1
ATOM 554 N N . THR A 1 75 ? 5.929 -3.952 -4.821 1.00 97.56 75 THR A N 1
ATOM 555 C CA . THR A 1 75 ? 6.907 -3.742 -3.753 1.00 97.56 75 THR A CA 1
ATOM 556 C C . THR A 1 75 ? 7.666 -2.429 -3.941 1.00 97.56 75 THR A C 1
ATOM 558 O O . THR A 1 75 ? 8.208 -2.139 -5.006 1.00 97.56 75 THR A O 1
ATOM 561 N N . PHE A 1 76 ? 7.739 -1.644 -2.871 1.00 96.94 76 PHE A N 1
ATOM 562 C CA . PHE A 1 76 ? 8.635 -0.501 -2.719 1.00 96.94 76 PHE A CA 1
ATOM 563 C C . PHE A 1 76 ? 9.783 -0.929 -1.802 1.00 96.94 76 PHE A C 1
ATOM 565 O O . PHE A 1 76 ? 9.533 -1.316 -0.659 1.00 96.94 76 PHE A O 1
ATOM 572 N N . ASP A 1 77 ? 11.025 -0.923 -2.295 1.00 94.25 77 ASP A N 1
ATOM 573 C CA . ASP A 1 77 ? 12.179 -1.491 -1.584 1.00 94.25 77 ASP A CA 1
ATOM 574 C C . ASP A 1 77 ? 13.401 -0.557 -1.489 1.00 94.25 77 ASP A C 1
ATOM 576 O O . ASP A 1 77 ? 13.290 0.550 -0.991 1.00 94.25 77 ASP A O 1
ATOM 580 N N . THR A 1 78 ? 14.611 -0.999 -1.829 1.00 85.69 78 THR A N 1
ATOM 581 C CA . THR A 1 78 ? 15.843 -0.198 -1.699 1.00 85.69 78 THR A CA 1
ATOM 582 C C . THR A 1 78 ? 16.004 0.850 -2.807 1.00 85.69 78 THR A C 1
ATOM 584 O O . THR A 1 78 ? 17.022 1.535 -2.832 1.00 85.69 78 THR A O 1
ATOM 587 N N . GLY A 1 79 ? 15.042 0.965 -3.727 1.00 81.12 79 GLY A N 1
ATOM 588 C CA . GLY A 1 79 ? 15.031 1.950 -4.809 1.00 81.12 79 GLY A CA 1
ATOM 589 C C . GLY A 1 79 ? 13.730 2.750 -4.892 1.00 81.12 79 GLY A C 1
ATOM 590 O O . GLY A 1 79 ? 12.792 2.525 -4.129 1.00 81.12 79 GLY A O 1
ATOM 591 N N . GLY A 1 80 ? 13.699 3.679 -5.851 1.00 86.06 80 GLY A N 1
ATOM 592 C CA . GLY A 1 80 ? 12.545 4.523 -6.150 1.00 86.06 80 GLY A CA 1
ATOM 593 C C . GLY A 1 80 ? 12.285 5.637 -5.123 1.00 86.06 80 GLY A C 1
ATOM 594 O O . GLY A 1 80 ? 12.503 5.479 -3.923 1.00 86.06 80 GLY A O 1
ATOM 595 N N . GLY A 1 81 ? 11.822 6.783 -5.611 1.00 92.12 81 GLY A N 1
ATOM 596 C CA . GLY A 1 81 ? 11.432 7.946 -4.821 1.00 92.12 81 GLY A CA 1
ATOM 597 C C . GLY A 1 81 ? 9.965 7.915 -4.401 1.00 92.12 81 GLY A C 1
ATOM 598 O O . GLY A 1 81 ? 9.288 6.886 -4.482 1.00 92.12 81 GLY A O 1
ATOM 599 N N . ASP A 1 82 ? 9.461 9.067 -3.971 1.00 95.25 82 ASP A N 1
ATOM 600 C CA . ASP A 1 82 ? 8.037 9.253 -3.703 1.00 95.25 82 ASP A CA 1
ATOM 601 C C . ASP A 1 82 ? 7.186 8.989 -4.957 1.00 95.25 82 ASP A C 1
ATOM 603 O O . ASP A 1 82 ? 7.611 9.198 -6.092 1.00 95.25 82 ASP A O 1
ATOM 607 N N . VAL A 1 83 ? 5.928 8.615 -4.749 1.00 95.19 83 VAL A N 1
ATOM 608 C CA . VAL A 1 83 ? 4.933 8.486 -5.814 1.00 95.19 83 VAL A CA 1
ATOM 609 C C . VAL A 1 83 ? 3.607 9.102 -5.390 1.00 95.19 83 VAL A C 1
ATOM 611 O O . VAL A 1 83 ? 3.213 9.062 -4.225 1.00 95.19 83 VAL A O 1
ATOM 614 N N . ASN A 1 84 ? 2.906 9.686 -6.349 1.00 94.69 84 ASN A N 1
ATOM 615 C CA . ASN A 1 84 ? 1.562 10.215 -6.244 1.00 94.69 84 ASN A CA 1
ATOM 616 C C . ASN A 1 84 ? 0.644 9.427 -7.183 1.00 94.69 84 ASN A C 1
ATOM 618 O O . ASN A 1 84 ? 0.814 9.411 -8.403 1.00 94.69 84 ASN A O 1
ATOM 622 N N . VAL A 1 85 ? -0.355 8.779 -6.603 1.00 94.62 85 VAL A N 1
ATOM 623 C CA . VAL A 1 85 ? -1.394 8.041 -7.307 1.00 94.62 85 VAL A CA 1
ATOM 624 C C . VAL A 1 85 ? -2.522 9.019 -7.612 1.00 94.62 85 VAL A C 1
ATOM 626 O O . VAL A 1 85 ? -3.406 9.240 -6.795 1.00 94.62 85 VAL A O 1
ATOM 629 N N . ALA A 1 86 ? -2.497 9.628 -8.797 1.0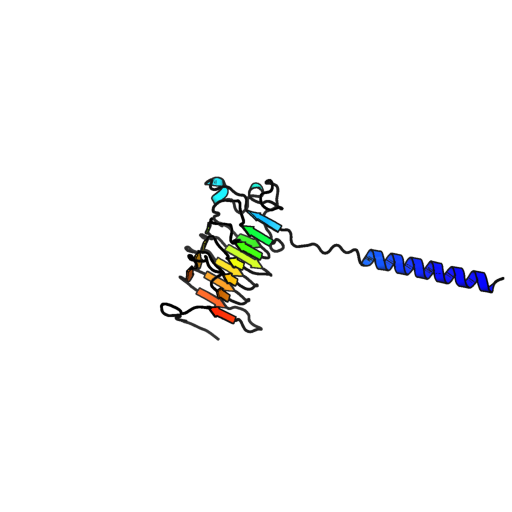0 89.19 86 ALA A N 1
ATOM 630 C CA . ALA A 1 86 ? -3.565 10.530 -9.241 1.00 89.19 86 ALA A CA 1
ATOM 631 C C . ALA A 1 86 ? -4.760 9.796 -9.889 1.00 89.19 86 ALA A C 1
ATOM 633 O O . ALA A 1 86 ? -5.838 10.370 -10.020 1.00 89.19 86 ALA A O 1
ATOM 634 N N . GLY A 1 87 ? -4.571 8.535 -10.295 1.00 91.50 87 GLY A N 1
ATOM 635 C CA . GLY A 1 87 ? -5.579 7.690 -10.948 1.00 91.50 87 GLY A CA 1
ATOM 636 C C . GLY A 1 87 ? -5.932 6.449 -10.128 1.00 91.50 87 GLY A C 1
ATOM 637 O O . GLY A 1 87 ? -5.871 6.470 -8.904 1.00 91.50 87 GLY A O 1
ATOM 638 N N . ILE A 1 88 ? -6.290 5.352 -10.802 1.00 95.62 88 ILE A N 1
ATOM 639 C CA . ILE A 1 88 ? -6.575 4.067 -10.147 1.00 95.62 88 ILE A CA 1
ATOM 640 C C . ILE A 1 88 ? -5.336 3.169 -10.229 1.00 95.62 88 ILE A C 1
ATOM 642 O O . ILE A 1 88 ? -5.006 2.660 -11.299 1.00 95.62 88 ILE A O 1
ATOM 646 N N . ALA A 1 89 ? -4.686 2.942 -9.092 1.00 97.31 89 ALA A N 1
ATOM 647 C CA . ALA A 1 89 ? -3.620 1.966 -8.918 1.00 97.31 89 ALA A CA 1
ATOM 648 C C . ALA A 1 89 ? -4.210 0.609 -8.503 1.00 97.31 89 ALA A C 1
ATOM 650 O O . ALA A 1 89 ? -4.992 0.529 -7.553 1.00 97.31 89 ALA A O 1
ATOM 651 N N . LYS A 1 90 ? -3.850 -0.460 -9.219 1.00 97.19 90 LYS A N 1
ATOM 652 C CA . LYS A 1 90 ? -4.411 -1.810 -9.054 1.00 97.19 90 LYS A CA 1
ATOM 653 C C . LYS A 1 90 ? -3.287 -2.807 -8.797 1.00 97.19 90 LYS A C 1
ATOM 655 O O . LYS A 1 90 ? -2.286 -2.758 -9.498 1.00 97.19 90 LYS A O 1
ATOM 660 N N . MET A 1 91 ? -3.451 -3.673 -7.804 1.00 97.81 91 MET A N 1
ATOM 661 C CA . MET A 1 91 ? -2.467 -4.705 -7.450 1.00 97.81 91 MET A CA 1
ATOM 662 C C . MET A 1 91 ? -3.110 -5.860 -6.683 1.00 97.81 91 MET A C 1
ATOM 664 O O . MET A 1 91 ? -4.194 -5.699 -6.115 1.00 97.81 91 MET A O 1
ATOM 668 N N . ALA A 1 92 ? -2.434 -7.003 -6.640 1.00 97.38 92 ALA A N 1
ATOM 669 C CA . ALA A 1 92 ? -2.771 -8.133 -5.784 1.00 97.38 92 ALA A CA 1
ATOM 670 C C . ALA A 1 92 ? -2.308 -7.920 -4.334 1.00 97.38 92 ALA A C 1
ATOM 672 O O . ALA A 1 92 ? -2.990 -8.290 -3.370 1.00 97.38 92 ALA A O 1
ATOM 673 N N . SER A 1 93 ? -1.131 -7.311 -4.184 1.00 97.88 93 SER A N 1
ATOM 674 C CA . SER A 1 93 ? -0.515 -6.971 -2.904 1.00 97.88 93 SER A CA 1
ATOM 675 C C . SER A 1 93 ? 0.267 -5.665 -3.007 1.00 97.88 93 SER A C 1
ATOM 677 O O . SER A 1 93 ? 0.737 -5.299 -4.085 1.00 97.88 93 SER A O 1
ATOM 679 N N . LEU A 1 94 ? 0.398 -4.963 -1.883 1.00 98.44 94 LEU A N 1
ATOM 680 C CA . LEU A 1 94 ? 1.267 -3.797 -1.755 1.00 98.44 94 LEU A CA 1
ATOM 681 C C . LEU A 1 94 ? 2.190 -3.978 -0.556 1.00 98.44 94 LEU A C 1
ATOM 683 O O . LEU A 1 94 ? 1.709 -4.114 0.567 1.00 98.44 94 LEU A O 1
ATOM 687 N N . THR A 1 95 ? 3.495 -3.887 -0.781 1.00 98.12 95 THR A N 1
ATOM 688 C CA . THR A 1 95 ? 4.510 -3.931 0.271 1.00 98.12 95 THR A CA 1
ATOM 689 C C . THR A 1 95 ? 5.355 -2.665 0.253 1.00 98.12 95 THR A C 1
ATOM 691 O O . THR A 1 95 ? 6.035 -2.385 -0.731 1.00 98.12 95 THR A O 1
ATOM 694 N N . LEU A 1 96 ? 5.368 -1.926 1.362 1.00 97.56 96 LEU A N 1
ATOM 695 C CA . LEU A 1 96 ? 6.381 -0.908 1.646 1.00 97.56 96 LEU A CA 1
ATOM 696 C C . LEU A 1 96 ? 7.444 -1.551 2.533 1.00 97.56 96 LEU A C 1
ATOM 698 O O . LEU A 1 96 ? 7.248 -1.682 3.745 1.00 97.56 96 LEU A O 1
ATOM 702 N N . ALA A 1 97 ? 8.522 -2.036 1.920 1.00 95.81 97 ALA A N 1
ATOM 703 C CA . ALA A 1 97 ? 9.532 -2.835 2.601 1.00 95.81 97 ALA A CA 1
ATOM 704 C C . ALA A 1 97 ? 10.278 -2.016 3.660 1.00 95.81 97 ALA A C 1
ATOM 706 O O . ALA A 1 97 ? 10.408 -0.798 3.551 1.00 95.81 97 ALA A O 1
ATOM 707 N N . ALA A 1 98 ? 10.834 -2.699 4.664 1.00 93.31 98 ALA A N 1
ATOM 708 C CA . ALA A 1 98 ? 11.529 -2.062 5.785 1.00 93.31 98 ALA A CA 1
ATOM 709 C C . ALA A 1 98 ? 12.704 -1.150 5.370 1.00 93.31 98 ALA A C 1
ATOM 711 O O . ALA A 1 98 ? 13.086 -0.256 6.117 1.00 93.31 98 ALA A O 1
ATOM 712 N N . THR A 1 99 ? 13.280 -1.372 4.187 1.00 92.81 99 THR A N 1
ATOM 713 C CA . THR A 1 99 ? 14.400 -0.587 3.650 1.00 92.81 99 THR A CA 1
ATOM 714 C C . THR A 1 99 ? 13.976 0.666 2.888 1.00 92.81 99 THR A C 1
ATOM 716 O O . THR A 1 99 ? 14.836 1.476 2.557 1.00 92.81 99 THR A O 1
ATOM 719 N N . TRP A 1 100 ? 12.691 0.813 2.563 1.00 93.88 100 TRP A N 1
ATOM 720 C CA . TRP A 1 100 ? 12.197 1.945 1.788 1.00 93.88 100 TRP A CA 1
ATOM 721 C C . TRP A 1 100 ? 11.816 3.114 2.699 1.00 93.88 100 TRP A C 1
ATOM 723 O O . TRP A 1 100 ? 11.278 2.915 3.792 1.00 93.88 100 TRP A O 1
ATOM 733 N N . THR A 1 101 ? 12.078 4.345 2.262 1.00 93.31 101 THR A N 1
ATOM 734 C CA . THR A 1 101 ? 11.856 5.566 3.062 1.00 93.31 101 THR A CA 1
ATOM 735 C C . THR A 1 101 ? 10.960 6.602 2.385 1.00 93.31 101 THR A C 1
ATOM 737 O O . THR A 1 101 ? 10.628 7.606 3.016 1.00 93.31 101 THR A O 1
ATOM 740 N N . GLY A 1 102 ? 10.550 6.364 1.137 1.00 94.69 102 GLY A N 1
ATOM 741 C CA . GLY A 1 102 ? 9.701 7.279 0.380 1.00 94.69 102 GLY A CA 1
ATOM 742 C C . GLY A 1 102 ? 8.236 7.284 0.827 1.00 94.69 102 GLY A C 1
ATOM 743 O O . GLY A 1 102 ? 7.848 6.718 1.857 1.00 94.69 102 GLY A O 1
ATOM 744 N N . SER A 1 103 ? 7.408 7.946 0.022 1.00 95.38 103 SER A N 1
ATOM 745 C CA . SER A 1 103 ? 5.982 8.147 0.276 1.00 95.38 103 SER A CA 1
ATOM 746 C C . SER A 1 103 ? 5.115 7.699 -0.897 1.00 95.38 103 SER A C 1
ATOM 748 O O . SER A 1 103 ? 5.303 8.153 -2.021 1.00 95.38 103 SER A O 1
ATOM 750 N N . VAL A 1 104 ? 4.104 6.873 -0.626 1.00 97.25 104 VAL A N 1
ATOM 751 C CA . VAL A 1 104 ? 2.973 6.635 -1.527 1.00 97.25 104 VAL A CA 1
ATOM 752 C C . VAL A 1 104 ? 1.861 7.600 -1.138 1.00 97.25 104 VAL A C 1
ATOM 754 O O . VAL A 1 104 ? 1.178 7.417 -0.130 1.00 97.25 104 VAL A O 1
ATOM 757 N N . ASN A 1 105 ? 1.685 8.646 -1.935 1.00 96.31 105 ASN A N 1
ATOM 758 C CA . ASN A 1 105 ? 0.619 9.623 -1.788 1.00 96.31 105 ASN A CA 1
ATOM 759 C C . ASN A 1 105 ? -0.556 9.203 -2.666 1.00 96.31 105 ASN A C 1
ATOM 761 O O . ASN A 1 105 ? -0.440 9.166 -3.880 1.00 96.31 105 ASN A O 1
ATOM 765 N N . VAL A 1 106 ? -1.700 8.895 -2.073 1.00 95.44 106 VAL A N 1
ATOM 766 C CA . VAL A 1 106 ? -2.911 8.530 -2.817 1.00 95.44 106 VAL A CA 1
ATOM 767 C C . VAL A 1 106 ? -3.666 9.775 -3.296 1.00 95.44 106 VAL A C 1
ATOM 769 O O . VAL A 1 106 ? -4.505 9.676 -4.177 1.00 95.44 106 VAL A O 1
ATOM 772 N N . GLY A 1 107 ? -3.358 10.966 -2.764 1.00 88.88 107 GLY A N 1
ATOM 773 C CA . GLY A 1 107 ? -3.904 12.238 -3.253 1.00 88.88 107 GLY A CA 1
ATOM 774 C C . GLY A 1 107 ? -5.432 12.213 -3.378 1.00 88.88 107 GLY A C 1
ATOM 775 O O . GLY A 1 107 ? -6.140 12.081 -2.379 1.00 88.88 107 GLY A O 1
ATOM 776 N N . THR A 1 108 ? -5.932 12.341 -4.608 1.00 90.75 108 THR A N 1
ATOM 777 C CA . THR A 1 108 ? -7.347 12.155 -4.990 1.00 90.75 108 THR A CA 1
ATOM 778 C C . THR A 1 108 ? -7.604 10.850 -5.753 1.00 90.75 108 THR A C 1
ATOM 780 O O . THR A 1 108 ? -8.735 10.600 -6.163 1.00 90.75 108 THR A O 1
ATOM 783 N N . GLY A 1 109 ? -6.567 10.046 -5.992 1.00 94.12 109 GLY A N 1
ATOM 784 C CA . GLY A 1 109 ? -6.643 8.768 -6.685 1.00 94.12 109 GLY A CA 1
ATOM 785 C C . GLY A 1 109 ? -7.076 7.620 -5.781 1.00 94.12 109 GLY A C 1
ATOM 786 O O . GLY A 1 109 ? -7.509 7.797 -4.640 1.00 94.12 109 GLY A O 1
ATOM 787 N N . TRP A 1 110 ? -7.063 6.418 -6.346 1.00 96.00 110 TRP A N 1
ATOM 788 C CA . TRP A 1 110 ? -7.611 5.213 -5.736 1.00 96.00 110 TRP A CA 1
ATOM 789 C C . TRP A 1 1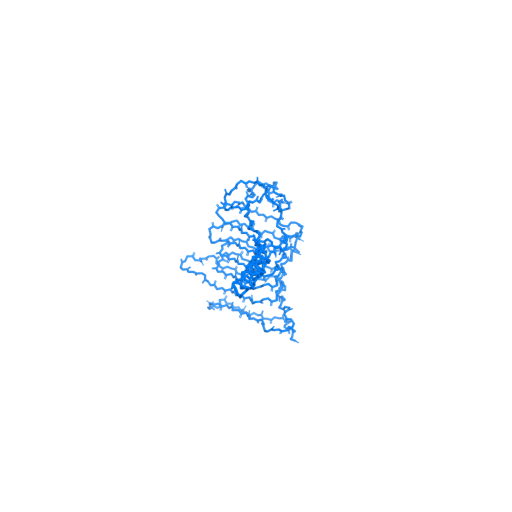10 ? -6.544 4.127 -5.726 1.00 96.00 110 TRP A C 1
ATOM 791 O O . TRP A 1 110 ? -6.008 3.763 -6.771 1.00 96.00 110 TRP A O 1
ATOM 801 N N . LEU A 1 111 ? -6.267 3.578 -4.552 1.00 97.69 111 LEU A N 1
ATOM 802 C CA . LEU A 1 111 ? -5.375 2.446 -4.366 1.00 97.69 111 LEU A CA 1
ATOM 803 C C . LEU A 1 111 ? -6.221 1.205 -4.075 1.00 97.69 111 LEU A C 1
ATOM 805 O O . LEU A 1 111 ? -6.840 1.109 -3.015 1.00 97.69 111 LEU A O 1
ATOM 809 N N . VAL A 1 112 ? -6.270 0.269 -5.021 1.00 97.94 112 VAL A N 1
ATOM 810 C CA . VAL A 1 112 ? -7.115 -0.927 -4.941 1.00 97.94 112 VAL A CA 1
ATOM 811 C C . VAL A 1 112 ? -6.248 -2.179 -4.916 1.00 97.94 112 VAL A C 1
ATOM 813 O O . VAL A 1 112 ? -5.630 -2.539 -5.919 1.00 97.94 112 VAL A O 1
ATOM 816 N N . VAL A 1 113 ? -6.257 -2.868 -3.779 1.00 97.81 113 VAL A N 1
ATOM 817 C CA . VAL A 1 113 ? -5.487 -4.089 -3.537 1.00 97.81 113 VAL A CA 1
ATOM 818 C C . VAL A 1 113 ? -6.433 -5.285 -3.430 1.00 97.81 113 VAL A C 1
ATOM 820 O O . VAL A 1 113 ? -7.239 -5.374 -2.506 1.00 97.81 113 VAL A O 1
ATOM 823 N N . LYS A 1 114 ? -6.381 -6.208 -4.389 1.00 94.56 114 LYS A N 1
ATOM 824 C CA . LYS A 1 114 ? -7.251 -7.391 -4.423 1.00 94.56 114 LYS A CA 1
ATOM 825 C C . LYS A 1 114 ? -6.447 -8.656 -4.167 1.00 94.56 114 LYS A C 1
ATOM 827 O O . LYS A 1 114 ? -5.736 -9.114 -5.042 1.00 94.56 114 LYS A O 1
ATOM 832 N N . GLY A 1 115 ? -6.605 -9.264 -3.000 1.00 91.44 115 GLY A N 1
ATOM 833 C CA . GLY A 1 115 ? -5.983 -10.552 -2.700 1.00 91.44 115 GLY A CA 1
ATOM 834 C C . GLY A 1 115 ? -5.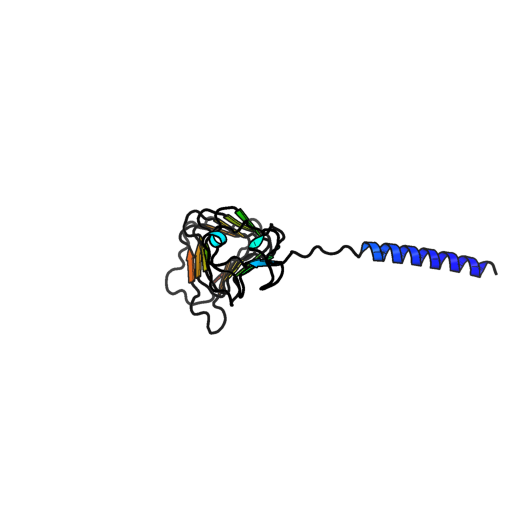213 -10.522 -1.395 1.00 91.44 115 GLY A C 1
ATOM 835 O O . GLY A 1 115 ? -5.818 -10.606 -0.333 1.00 91.44 115 GLY A O 1
ATOM 836 N N . GLN A 1 116 ? -3.885 -10.433 -1.466 1.00 93.50 116 GLN A N 1
ATOM 837 C CA . GLN A 1 116 ? -3.010 -10.666 -0.309 1.00 93.50 116 GLN A CA 1
ATOM 838 C C . GLN A 1 116 ? -2.999 -9.492 0.680 1.00 93.50 116 GLN A C 1
ATOM 840 O O . GLN A 1 116 ? -2.758 -9.691 1.867 1.00 93.50 116 GLN A O 1
ATOM 845 N N . GLY A 1 117 ? -3.320 -8.287 0.206 1.00 97.25 117 GLY A N 1
ATOM 846 C CA . GLY A 1 117 ? -3.497 -7.105 1.043 1.00 97.25 117 GLY A CA 1
ATOM 847 C C . GLY A 1 117 ? -2.276 -6.192 1.110 1.00 97.25 117 GLY A C 1
ATOM 848 O O . GLY A 1 117 ? -1.460 -6.150 0.188 1.00 97.25 117 GLY A O 1
ATOM 849 N N . ILE A 1 118 ? -2.198 -5.396 2.174 1.00 98.50 118 ILE A N 1
ATOM 850 C CA . ILE A 1 118 ? -1.246 -4.286 2.305 1.00 98.50 118 ILE A CA 1
ATOM 851 C C . ILE A 1 118 ? -0.306 -4.558 3.478 1.00 98.50 118 ILE A C 1
ATOM 853 O O . ILE A 1 118 ? -0.762 -4.812 4.590 1.00 98.50 118 ILE A O 1
ATOM 857 N N . SER A 1 119 ? 1.001 -4.443 3.246 1.00 97.56 119 SER A N 1
ATOM 858 C CA . SER A 1 119 ? 2.045 -4.500 4.267 1.00 97.56 119 SER A CA 1
ATOM 859 C C . SER A 1 119 ? 2.849 -3.200 4.289 1.00 97.56 119 SER A C 1
ATOM 861 O O . SER A 1 119 ? 3.493 -2.839 3.306 1.00 97.56 119 SER A O 1
ATOM 863 N N . VAL A 1 120 ? 2.838 -2.492 5.419 1.00 96.69 120 VAL A N 1
ATOM 864 C CA . VAL A 1 120 ? 3.632 -1.275 5.638 1.00 96.69 120 VAL A CA 1
ATOM 865 C C . VAL A 1 120 ? 4.681 -1.543 6.710 1.00 96.69 120 VAL A C 1
ATOM 867 O O . VAL A 1 120 ? 4.382 -1.565 7.904 1.00 96.69 120 VAL A O 1
ATOM 870 N N . GLN A 1 121 ? 5.923 -1.760 6.287 1.00 94.94 121 GLN A N 1
ATOM 871 C CA . GLN A 1 121 ? 7.050 -2.028 7.184 1.00 94.94 121 GLN A CA 1
ATOM 872 C C .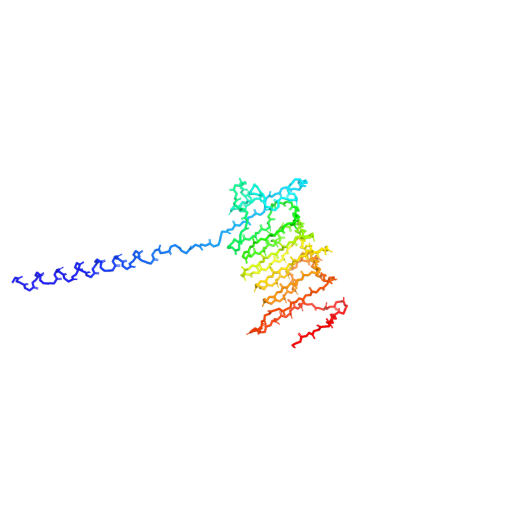 GLN A 1 121 ? 7.910 -0.780 7.417 1.00 94.94 121 GLN A C 1
ATOM 874 O O . GLN A 1 121 ? 8.529 -0.657 8.471 1.00 94.94 121 GLN A O 1
ATOM 879 N N . SER A 1 122 ? 7.935 0.146 6.456 1.00 93.25 122 SER A N 1
ATOM 880 C CA . SER A 1 122 ? 8.587 1.458 6.533 1.00 93.25 122 SER A CA 1
ATOM 881 C C . SER A 1 122 ? 7.929 2.430 5.536 1.00 93.25 122 SER A C 1
ATOM 883 O O . SER A 1 122 ? 6.864 2.139 4.987 1.00 93.25 122 SER A O 1
ATOM 885 N N . GLY A 1 123 ? 8.537 3.597 5.328 1.00 94.38 123 GLY A N 1
ATOM 886 C CA . GLY A 1 123 ? 8.071 4.628 4.410 1.00 94.38 123 GLY A CA 1
ATOM 887 C C . GLY A 1 123 ? 6.778 5.280 4.880 1.00 94.38 123 GLY A C 1
ATOM 888 O O . GLY A 1 123 ? 6.459 5.310 6.077 1.00 94.38 123 GLY A O 1
ATOM 889 N N . ARG A 1 124 ? 6.044 5.856 3.929 1.00 95.75 124 ARG A N 1
ATOM 890 C CA . ARG A 1 124 ? 4.805 6.585 4.203 1.00 95.75 124 ARG A CA 1
ATOM 891 C C . ARG A 1 124 ? 3.702 6.143 3.249 1.00 95.75 124 ARG A C 1
ATOM 893 O O . ARG A 1 124 ? 3.914 6.121 2.043 1.00 95.75 124 ARG A O 1
ATOM 900 N N . LEU A 1 125 ? 2.516 5.845 3.772 1.00 97.31 125 LEU A N 1
ATOM 901 C CA . LEU A 1 125 ? 1.306 5.614 2.976 1.00 97.31 125 LEU A CA 1
ATOM 902 C C . LEU A 1 125 ? 0.264 6.663 3.356 1.00 97.31 125 LEU A C 1
ATOM 904 O O . LEU A 1 125 ? -0.275 6.649 4.464 1.00 97.31 125 LEU A O 1
ATOM 908 N N . LEU A 1 126 ? 0.029 7.610 2.453 1.00 96.31 126 LEU A N 1
ATOM 909 C CA . LEU A 1 126 ? -0.683 8.848 2.740 1.00 96.31 126 LEU A CA 1
ATOM 910 C C . LEU A 1 126 ? -1.899 8.997 1.828 1.00 96.31 126 LEU A C 1
ATOM 912 O O . LEU A 1 126 ? -1.778 9.290 0.645 1.00 96.31 126 LEU A O 1
ATOM 916 N N . SER A 1 127 ? -3.088 8.874 2.398 1.00 94.69 127 SER A N 1
ATOM 917 C CA . SER A 1 127 ? -4.362 9.239 1.789 1.00 94.69 127 SER A CA 1
ATOM 918 C C . SER A 1 127 ? -4.971 10.406 2.571 1.00 94.69 127 SER A C 1
ATOM 920 O O . SER A 1 127 ? -5.852 10.225 3.405 1.00 94.69 127 SER A O 1
ATOM 922 N N . THR A 1 128 ? -4.437 11.614 2.375 1.00 84.19 128 THR A N 1
ATOM 923 C CA . THR A 1 128 ? -4.796 12.812 3.163 1.00 84.19 128 THR A CA 1
ATOM 924 C C . THR A 1 128 ? -5.877 13.686 2.517 1.00 84.19 128 THR A C 1
ATOM 926 O O . THR A 1 128 ? -6.516 14.472 3.217 1.00 84.19 128 THR A O 1
ATOM 929 N N . SER A 1 129 ? -6.116 13.562 1.205 1.00 87.94 129 SER A N 1
ATOM 930 C CA . SER A 1 129 ? -7.098 14.375 0.464 1.00 87.94 129 SER A CA 1
ATOM 931 C C . SER A 1 129 ? -8.407 13.620 0.198 1.00 87.94 129 SER A C 1
ATOM 933 O O . SER A 1 129 ? -9.117 13.312 1.145 1.00 87.94 129 SER A O 1
ATOM 935 N N . ALA A 1 130 ? -8.807 13.379 -1.051 1.00 88.12 130 ALA A N 1
ATOM 936 C CA . ALA A 1 130 ? -10.019 12.608 -1.375 1.00 88.12 130 ALA A CA 1
ATOM 937 C C . ALA A 1 130 ? -9.704 11.144 -1.729 1.00 88.12 130 ALA A C 1
ATOM 939 O O . ALA A 1 130 ? -10.574 10.427 -2.213 1.00 88.12 130 ALA A O 1
ATOM 940 N N . GLY A 1 131 ? -8.454 10.728 -1.522 1.00 92.19 131 GLY A N 1
ATOM 941 C CA . GLY A 1 131 ? -7.959 9.423 -1.913 1.00 92.19 131 GLY A CA 1
ATOM 942 C C . GLY A 1 131 ? -8.652 8.286 -1.174 1.00 92.19 131 GLY A C 1
ATOM 943 O O . GLY A 1 131 ? -9.036 8.407 -0.006 1.00 92.19 131 GLY A O 1
ATOM 944 N N . ILE A 1 132 ? -8.788 7.161 -1.865 1.00 94.81 132 ILE A N 1
ATOM 945 C CA . ILE A 1 132 ? -9.450 5.967 -1.341 1.00 94.81 132 ILE A CA 1
ATOM 946 C C . ILE A 1 132 ? -8.459 4.814 -1.359 1.00 94.81 132 ILE A C 1
ATOM 948 O O . ILE A 1 132 ? -7.842 4.536 -2.387 1.00 94.81 132 ILE A O 1
ATOM 952 N N . VAL A 1 133 ? -8.329 4.123 -0.229 1.00 97.69 133 VAL A N 1
ATOM 953 C CA . VAL A 1 133 ? -7.583 2.868 -0.131 1.00 97.69 133 VAL A CA 1
ATOM 954 C C . VAL A 1 133 ? -8.576 1.741 0.105 1.00 97.69 133 VAL A C 1
ATOM 956 O O . VAL A 1 133 ? -9.363 1.780 1.047 1.00 97.69 133 VAL A O 1
ATOM 959 N N . THR A 1 134 ? -8.571 0.738 -0.766 1.00 97.38 134 THR A N 1
ATOM 960 C CA . THR A 1 134 ? -9.416 -0.454 -0.639 1.00 97.38 134 THR A CA 1
ATOM 961 C C . THR A 1 134 ? -8.553 -1.702 -0.691 1.00 97.38 134 THR A C 1
ATOM 963 O O . THR A 1 134 ? -7.742 -1.845 -1.604 1.00 97.38 134 THR A O 1
ATOM 966 N N . THR A 1 135 ? -8.741 -2.621 0.254 1.00 97.06 135 THR A N 1
ATOM 967 C CA . THR A 1 135 ? -8.065 -3.921 0.258 1.00 97.06 135 THR A CA 1
ATOM 968 C C . THR A 1 135 ? -9.034 -5.064 0.537 1.00 97.06 135 THR A C 1
ATOM 970 O O . THR A 1 135 ? -9.768 -5.030 1.517 1.00 97.06 135 THR A O 1
ATOM 973 N N . THR A 1 136 ? -9.035 -6.116 -0.282 1.00 95.19 136 THR A N 1
ATOM 974 C CA . THR A 1 136 ? -9.781 -7.341 0.073 1.00 95.19 136 THR A CA 1
ATOM 975 C C . THR A 1 136 ? -8.980 -8.276 0.983 1.00 95.19 136 THR A C 1
ATOM 977 O O . THR A 1 136 ? -9.543 -9.172 1.606 1.00 95.19 136 THR A O 1
ATOM 980 N N . GLY A 1 137 ? -7.662 -8.072 1.058 1.00 94.56 137 GLY A N 1
ATOM 981 C CA . GLY A 1 137 ? -6.766 -8.775 1.972 1.00 94.56 137 GLY A CA 1
ATOM 982 C C . GLY A 1 137 ? -6.558 -8.022 3.281 1.00 94.56 137 GLY A C 1
ATOM 983 O O . GLY A 1 137 ? -7.074 -6.917 3.477 1.00 94.56 137 GLY A O 1
ATOM 984 N N . SER A 1 138 ? -5.762 -8.612 4.169 1.00 95.50 138 SER A N 1
ATOM 985 C CA . SER A 1 138 ? -5.408 -7.991 5.445 1.00 95.50 138 SER A CA 1
ATOM 986 C C . SER A 1 138 ? -4.521 -6.762 5.255 1.00 95.50 138 SER A C 1
ATOM 988 O O . SER A 1 138 ? -3.675 -6.701 4.364 1.00 95.50 138 SER A O 1
ATOM 990 N N . TYR A 1 139 ? -4.702 -5.781 6.129 1.00 97.25 139 TYR A N 1
ATOM 991 C CA . TYR A 1 139 ? -3.815 -4.643 6.286 1.00 97.25 139 TYR A CA 1
ATOM 992 C C . TYR A 1 139 ? -2.899 -4.894 7.483 1.00 97.25 139 TYR A C 1
ATOM 994 O O . TYR A 1 139 ? -3.376 -5.095 8.600 1.00 97.25 139 TYR A O 1
ATOM 1002 N N . ILE A 1 140 ? -1.588 -4.865 7.268 1.00 95.81 140 ILE A N 1
ATOM 1003 C CA . ILE A 1 140 ? -0.577 -5.096 8.298 1.00 95.81 140 ILE A CA 1
ATOM 1004 C C . ILE A 1 140 ? 0.404 -3.929 8.290 1.00 95.81 140 ILE A C 1
ATOM 1006 O O . ILE A 1 140 ? 1.082 -3.685 7.296 1.00 95.81 140 ILE A O 1
ATOM 1010 N N . GLN A 1 141 ? 0.535 -3.239 9.414 1.00 94.44 141 GLN A N 1
ATOM 1011 C CA . GLN A 1 141 ? 1.566 -2.232 9.616 1.00 94.44 141 GLN A CA 1
ATOM 1012 C C . GLN A 1 141 ? 2.522 -2.682 10.711 1.00 94.44 141 GLN A C 1
ATOM 1014 O O . GLN A 1 141 ? 2.099 -2.853 11.851 1.00 94.44 141 GLN A O 1
ATOM 1019 N N . THR A 1 142 ? 3.801 -2.820 10.359 1.00 92.94 142 THR A N 1
ATOM 1020 C CA . THR A 1 142 ? 4.904 -3.098 11.292 1.00 92.94 142 THR A CA 1
ATOM 1021 C C . THR A 1 142 ? 5.859 -1.916 11.482 1.00 92.94 142 THR A C 1
ATOM 1023 O O . THR A 1 142 ? 6.724 -1.943 12.356 1.00 92.94 142 THR A O 1
ATOM 1026 N N . GLY A 1 143 ? 5.710 -0.853 10.694 1.00 91.75 143 GLY A N 1
ATOM 1027 C CA . GLY A 1 143 ? 6.482 0.383 10.813 1.00 91.75 143 GLY A CA 1
ATOM 1028 C C . GLY A 1 143 ? 5.904 1.485 9.931 1.00 91.75 143 GLY A C 1
ATOM 1029 O O . GLY A 1 143 ? 4.737 1.428 9.551 1.00 91.75 143 GLY A O 1
ATOM 1030 N N . GLY A 1 144 ? 6.708 2.497 9.620 1.00 91.88 144 GLY A N 1
ATOM 1031 C CA . GLY A 1 144 ? 6.310 3.598 8.745 1.00 91.88 144 GLY A CA 1
ATOM 1032 C C . GLY A 1 144 ? 5.184 4.494 9.281 1.00 91.88 144 GLY A C 1
ATOM 1033 O O . GLY A 1 144 ? 4.610 4.299 10.357 1.00 91.88 144 GLY A O 1
ATOM 1034 N N . VAL A 1 145 ? 4.853 5.509 8.486 1.00 92.81 145 VAL A N 1
ATOM 1035 C CA . VAL A 1 145 ? 3.815 6.498 8.798 1.00 92.81 145 VAL A CA 1
ATOM 1036 C C . VAL A 1 145 ? 2.632 6.309 7.868 1.00 92.81 145 VAL A C 1
ATOM 1038 O O . VAL A 1 145 ? 2.748 6.435 6.651 1.00 92.81 145 VAL A O 1
ATOM 1041 N N . VAL A 1 146 ? 1.466 6.071 8.445 1.00 94.69 146 VAL A N 1
ATOM 1042 C CA . VAL A 1 146 ? 0.225 5.880 7.710 1.00 94.69 146 VAL A CA 1
ATOM 1043 C C . VAL A 1 146 ? -0.741 6.989 8.078 1.00 94.69 146 VAL A C 1
ATOM 1045 O O . VAL A 1 146 ? -0.991 7.261 9.252 1.00 94.69 146 VAL A O 1
ATOM 1048 N N . THR A 1 147 ? -1.313 7.632 7.067 1.00 94.19 147 THR A N 1
ATOM 1049 C CA . THR A 1 147 ? -2.461 8.520 7.244 1.00 94.19 147 THR A CA 1
ATOM 1050 C C . THR A 1 147 ? -3.534 8.138 6.245 1.00 94.19 147 THR A C 1
ATOM 1052 O O . THR A 1 147 ? -3.284 8.179 5.047 1.00 94.19 147 THR A O 1
ATOM 1055 N N . MET A 1 148 ? -4.720 7.779 6.724 1.00 93.50 148 MET A N 1
ATOM 1056 C CA . MET A 1 148 ? -5.838 7.338 5.896 1.00 93.50 148 MET A CA 1
ATOM 1057 C C . MET A 1 148 ? -7.047 8.238 6.102 1.00 93.50 148 MET A C 1
ATOM 1059 O O . MET A 1 148 ? -7.499 8.441 7.224 1.00 93.50 148 MET A O 1
ATOM 1063 N N . LYS A 1 149 ? -7.617 8.749 5.017 1.00 91.75 149 LYS A N 1
ATOM 1064 C CA . LYS A 1 149 ? -8.918 9.414 5.058 1.00 91.75 149 LYS A CA 1
ATOM 1065 C C . LYS A 1 149 ? -10.063 8.446 4.787 1.00 91.75 149 LYS A C 1
ATOM 1067 O O . LYS A 1 149 ? -11.102 8.545 5.425 1.00 91.75 149 LYS A O 1
ATOM 1072 N N . GLN A 1 150 ? -9.880 7.528 3.845 1.00 93.19 150 GLN A N 1
ATOM 1073 C CA . GLN A 1 150 ? -10.858 6.495 3.514 1.00 93.19 150 GLN A CA 1
ATOM 1074 C C . GLN A 1 150 ? -10.124 5.169 3.341 1.00 93.19 150 GLN A C 1
ATOM 1076 O O . GLN A 1 150 ? -9.334 5.014 2.405 1.00 93.19 150 GLN A O 1
ATOM 1081 N N . LEU A 1 151 ? -10.373 4.232 4.254 1.00 94.38 151 LEU A N 1
ATOM 1082 C CA . LEU A 1 151 ? -9.867 2.865 4.193 1.00 94.38 151 LEU A CA 1
ATOM 1083 C C . LEU A 1 151 ? -11.053 1.905 4.212 1.00 94.38 151 LEU A C 1
ATOM 1085 O O . LEU A 1 151 ? -11.811 1.885 5.172 1.00 94.38 151 LEU A O 1
ATOM 1089 N N . SER A 1 152 ? -11.198 1.087 3.178 1.00 95.00 152 SER A N 1
ATOM 1090 C CA . SER A 1 152 ? -12.147 -0.025 3.158 1.00 95.00 152 SER A CA 1
ATOM 1091 C C . SER A 1 152 ? -11.380 -1.338 3.109 1.00 95.00 152 SER A C 1
ATOM 1093 O O . SER A 1 152 ? -10.508 -1.513 2.255 1.00 95.00 152 SER A O 1
ATOM 1095 N N . LEU A 1 153 ? -11.673 -2.253 4.029 1.00 94.50 153 LEU A N 1
ATOM 1096 C CA . LEU A 1 153 ? -11.028 -3.554 4.072 1.00 94.50 153 LEU A CA 1
ATOM 1097 C C . LEU A 1 153 ? -12.004 -4.686 4.380 1.00 94.50 153 LEU A C 1
ATOM 1099 O O . LEU A 1 153 ? -12.868 -4.525 5.240 1.00 94.50 153 LEU A O 1
ATOM 1103 N N . SER A 1 154 ? -11.802 -5.843 3.744 1.00 93.38 154 SER A N 1
ATOM 1104 C CA . SER A 1 154 ? -12.489 -7.096 4.103 1.00 93.38 154 SER A CA 1
ATOM 1105 C C . SER A 1 154 ? -11.582 -8.075 4.865 1.00 93.38 154 SER A C 1
ATOM 1107 O O . SER A 1 154 ? -12.061 -9.038 5.444 1.00 93.38 154 SER A O 1
ATOM 1109 N N . GLY A 1 155 ? -10.266 -7.844 4.903 1.00 92.38 155 GLY A N 1
ATOM 1110 C CA . GLY A 1 155 ? -9.343 -8.623 5.736 1.00 92.38 155 GLY A CA 1
ATOM 1111 C C . GLY A 1 155 ? -9.251 -8.122 7.182 1.00 92.38 155 GLY A C 1
ATOM 1112 O O . GLY A 1 155 ? -10.050 -7.299 7.630 1.00 92.38 155 GLY A O 1
ATOM 1113 N N . ALA A 1 156 ? -8.233 -8.582 7.910 1.00 93.50 156 ALA A N 1
ATOM 1114 C CA . ALA A 1 156 ? -7.915 -8.061 9.241 1.00 93.50 156 ALA A CA 1
ATOM 1115 C C . ALA A 1 156 ? -7.158 -6.724 9.156 1.00 93.50 156 ALA A C 1
ATOM 1117 O O . ALA A 1 156 ? -6.386 -6.507 8.222 1.00 93.50 156 ALA A O 1
ATOM 1118 N N . LEU A 1 157 ? -7.319 -5.857 10.159 1.00 94.50 157 LEU A N 1
ATOM 1119 C CA . LEU A 1 157 ? -6.478 -4.676 10.373 1.00 94.50 157 LEU A CA 1
ATOM 1120 C C . LEU A 1 157 ? -5.529 -4.945 11.544 1.00 94.50 157 LEU A C 1
ATOM 1122 O O . LEU A 1 157 ? -5.964 -5.059 12.686 1.00 94.50 157 LEU A O 1
ATOM 1126 N N . SER A 1 158 ? -4.229 -5.021 11.275 1.00 94.31 158 SER A N 1
ATOM 1127 C CA . SER A 1 158 ? -3.195 -5.269 12.279 1.00 94.31 158 SER A CA 1
ATOM 1128 C C . SER A 1 158 ? -2.169 -4.144 12.288 1.00 94.31 158 SER A C 1
ATOM 1130 O O . SER A 1 158 ? -1.509 -3.879 11.284 1.00 94.31 158 SER A O 1
ATOM 1132 N N . ILE A 1 159 ? -2.031 -3.479 13.431 1.00 91.69 159 ILE A N 1
ATOM 1133 C CA . ILE A 1 159 ? -1.065 -2.407 13.655 1.00 91.69 159 ILE A CA 1
ATOM 1134 C C . ILE A 1 159 ? -0.185 -2.836 14.826 1.00 91.69 159 ILE A C 1
ATOM 1136 O O . ILE A 1 159 ? -0.576 -2.780 15.997 1.00 91.69 159 ILE A O 1
ATOM 1140 N N . THR A 1 160 ? 1.014 -3.310 14.516 1.00 89.00 160 THR A N 1
ATOM 1141 C CA . THR A 1 160 ? 1.937 -3.888 15.493 1.00 89.00 160 THR A CA 1
ATOM 1142 C C . THR A 1 160 ? 3.291 -3.231 15.341 1.00 89.00 160 THR A C 1
ATOM 1144 O O . THR A 1 160 ? 3.726 -2.932 14.244 1.00 89.00 160 THR A O 1
ATOM 1147 N N . ARG A 1 161 ? 3.997 -2.940 16.430 1.00 79.44 161 ARG A N 1
ATOM 1148 C CA . ARG A 1 161 ? 5.356 -2.416 16.279 1.00 79.44 161 ARG A CA 1
ATOM 1149 C C . ARG A 1 161 ? 6.268 -3.545 15.807 1.00 79.44 161 ARG A C 1
ATOM 1151 O O . ARG A 1 161 ? 6.290 -4.602 16.430 1.00 79.44 161 ARG A O 1
ATOM 1158 N N . GLY A 1 162 ? 7.029 -3.312 14.740 1.00 67.25 162 GLY A N 1
ATOM 1159 C CA . GLY A 1 162 ? 8.133 -4.178 14.343 1.00 67.25 162 GLY A CA 1
ATOM 1160 C C . GLY A 1 162 ? 9.204 -4.264 15.435 1.00 67.25 162 GLY A C 1
ATOM 1161 O O . GLY A 1 162 ? 9.117 -3.605 16.475 1.00 67.25 162 GLY A O 1
ATOM 1162 N N . GLY A 1 163 ? 10.228 -5.088 15.204 1.00 62.56 163 GLY A N 1
ATOM 1163 C CA . GLY A 1 163 ? 11.344 -5.258 16.138 1.00 62.56 163 GLY A CA 1
ATOM 1164 C C . GLY A 1 163 ? 12.048 -3.945 16.531 1.00 62.56 163 GLY A C 1
ATOM 1165 O O . GLY A 1 163 ? 11.771 -2.861 16.015 1.00 62.56 163 GLY A O 1
ATOM 1166 N N . LYS A 1 164 ? 12.981 -4.049 17.484 1.00 46.19 164 LYS A N 1
ATOM 1167 C CA . LYS A 1 164 ? 13.766 -2.931 18.041 1.00 46.19 164 LYS A CA 1
ATOM 1168 C C . LYS A 1 164 ? 14.332 -2.043 16.906 1.00 46.19 164 LYS A C 1
ATOM 1170 O O . LYS A 1 164 ? 15.148 -2.522 16.129 1.00 46.19 164 LYS A O 1
ATOM 1175 N N . GLY A 1 165 ? 13.875 -0.786 16.801 1.00 53.28 165 GLY A N 1
ATOM 1176 C CA . GLY A 1 165 ? 14.247 0.162 15.729 1.00 53.28 165 GLY A CA 1
ATOM 1177 C C . GLY A 1 165 ? 13.075 0.768 14.935 1.00 53.28 165 GLY A C 1
ATOM 1178 O O . GLY A 1 165 ? 13.268 1.732 14.200 1.00 53.28 165 GLY A O 1
ATOM 1179 N N . ALA A 1 166 ? 11.843 0.274 15.105 1.00 57.69 166 ALA A N 1
ATOM 1180 C CA . ALA A 1 166 ? 10.636 0.867 14.512 1.00 57.69 166 ALA A CA 1
ATOM 1181 C C . ALA A 1 166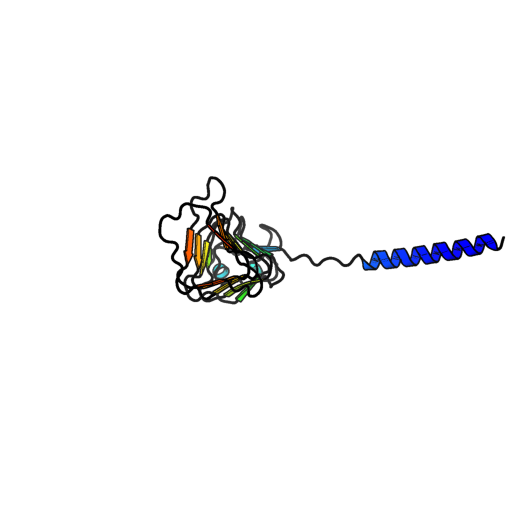 ? 10.142 2.107 15.298 1.00 57.69 166 ALA A C 1
ATOM 1183 O O . ALA A 1 166 ? 9.043 2.118 15.865 1.00 57.69 166 ALA A O 1
ATOM 1184 N N . ASP A 1 167 ? 10.974 3.145 15.410 1.00 60.31 167 ASP A N 1
ATOM 1185 C CA . ASP A 1 167 ? 10.667 4.388 16.148 1.00 60.31 167 ASP A CA 1
ATOM 1186 C C . ASP A 1 167 ? 9.604 5.263 15.472 1.00 60.31 167 ASP A C 1
ATOM 1188 O O . ASP A 1 167 ? 8.922 6.030 16.146 1.00 60.31 167 ASP A O 1
ATOM 1192 N N . ASN A 1 168 ? 9.338 5.026 14.188 1.00 69.75 168 ASN A N 1
ATOM 1193 C CA . ASN A 1 168 ? 8.332 5.746 13.417 1.00 69.75 168 ASN A CA 1
ATOM 1194 C C . ASN A 1 168 ? 7.183 4.826 12.996 1.00 69.75 168 ASN A C 1
ATOM 1196 O O . ASN A 1 168 ? 7.020 4.578 11.808 1.00 69.75 168 ASN A O 1
ATOM 1200 N N . LEU A 1 169 ? 6.413 4.300 13.957 1.00 85.25 169 LEU A N 1
ATOM 1201 C CA . LEU A 1 169 ? 5.118 3.675 13.674 1.00 85.25 169 LEU A CA 1
ATOM 1202 C C . LEU A 1 169 ? 4.004 4.634 14.075 1.00 85.25 169 LEU A C 1
ATOM 1204 O O . LEU A 1 169 ? 3.733 4.820 15.261 1.00 85.25 169 LEU A O 1
ATOM 1208 N N . TYR A 1 170 ? 3.345 5.200 13.071 1.00 87.38 170 TYR A N 1
ATOM 1209 C CA . TYR A 1 170 ? 2.180 6.058 13.250 1.00 87.38 170 TYR A CA 1
ATOM 1210 C C . TYR A 1 170 ? 1.069 5.586 12.323 1.00 87.38 170 TYR A C 1
ATOM 1212 O O . TYR A 1 170 ? 1.305 5.367 11.136 1.00 87.38 170 TYR A O 1
ATOM 1220 N N . PHE A 1 171 ? -0.137 5.444 12.862 1.00 90.06 171 PHE A N 1
ATOM 1221 C CA . PHE A 1 171 ? -1.344 5.230 12.078 1.00 90.06 171 PHE A CA 1
ATOM 1222 C C . PHE A 1 171 ? -2.367 6.280 12.486 1.00 90.06 171 PHE A C 1
ATOM 1224 O O . PHE A 1 171 ? -2.808 6.316 13.634 1.00 90.06 171 PHE A O 1
ATOM 1231 N N . THR A 1 172 ? -2.743 7.123 11.534 1.00 89.69 172 THR A N 1
ATOM 1232 C CA . THR A 1 172 ? -3.742 8.170 11.724 1.00 89.69 172 THR A CA 1
ATOM 1233 C C . THR A 1 172 ? -4.883 7.932 10.750 1.00 89.69 172 THR A C 1
ATOM 1235 O O . THR A 1 172 ? -4.655 7.887 9.544 1.00 89.69 172 THR A O 1
ATOM 1238 N N . SER A 1 173 ? -6.115 7.832 11.248 1.00 89.50 173 SER A N 1
ATOM 1239 C CA . SER A 1 173 ? -7.304 7.938 10.399 1.00 89.50 173 SER A CA 1
ATOM 1240 C C . SER A 1 173 ? -7.959 9.297 10.604 1.00 89.50 173 SER A C 1
ATOM 1242 O O . SER A 1 173 ? -8.248 9.669 11.738 1.00 89.50 173 SER A O 1
ATOM 1244 N N . THR A 1 174 ? -8.184 10.043 9.526 1.00 88.44 174 THR A N 1
ATOM 1245 C CA . THR A 1 174 ? -8.896 11.336 9.549 1.00 88.44 174 THR A CA 1
ATOM 1246 C C . THR A 1 174 ? -10.304 11.245 8.961 1.00 88.44 174 THR A C 1
ATOM 1248 O O . THR A 1 174 ? -11.020 12.244 8.915 1.00 88.44 174 THR A O 1
ATOM 1251 N N . GLY A 1 175 ? -10.711 10.054 8.523 1.00 87.75 175 GLY A N 1
ATOM 1252 C CA . GLY A 1 175 ? -12.070 9.759 8.088 1.00 87.75 175 GLY A CA 1
ATOM 1253 C C . GLY A 1 175 ? -12.451 8.319 8.416 1.00 87.75 175 GLY A C 1
ATOM 1254 O O . GLY A 1 175 ? -12.150 7.832 9.509 1.00 87.75 175 GLY A O 1
ATOM 1255 N N . THR A 1 176 ? -13.136 7.649 7.494 1.00 88.44 176 THR A N 1
ATOM 1256 C CA . THR A 1 176 ? -13.778 6.359 7.764 1.00 88.44 176 THR A CA 1
ATOM 1257 C C . THR A 1 176 ? -12.833 5.187 7.510 1.00 88.44 176 THR A C 1
ATOM 1259 O O . THR A 1 176 ? -12.205 5.084 6.454 1.00 88.44 176 THR A O 1
ATOM 1262 N N . ILE A 1 177 ? -12.792 4.266 8.476 1.00 90.56 177 ILE A N 1
ATOM 1263 C CA . ILE A 1 177 ? -12.308 2.897 8.282 1.00 90.56 177 ILE A CA 1
ATOM 1264 C C . ILE A 1 177 ? -13.539 1.996 8.222 1.00 90.56 177 ILE A C 1
ATOM 1266 O O . ILE A 1 177 ? -14.274 1.890 9.201 1.00 90.56 177 ILE A O 1
ATOM 1270 N N . LEU A 1 178 ? -13.772 1.374 7.072 1.00 91.12 178 LEU A N 1
ATOM 1271 C CA . LEU A 1 178 ? -14.887 0.472 6.830 1.00 91.12 178 LEU A CA 1
ATOM 1272 C C . LEU A 1 178 ? -14.393 -0.976 6.796 1.00 91.12 178 LEU A C 1
ATOM 1274 O O . LEU A 1 178 ? -13.679 -1.371 5.873 1.00 91.12 178 LEU A O 1
ATOM 1278 N N . PHE A 1 179 ? -14.839 -1.761 7.768 1.00 90.44 179 PHE A N 1
ATOM 1279 C CA . PHE A 1 179 ? -14.745 -3.217 7.783 1.00 90.44 179 PHE A CA 1
ATOM 1280 C C . PHE A 1 179 ? -15.950 -3.770 7.000 1.00 90.44 179 PHE A C 1
ATOM 1282 O O . PHE A 1 179 ? -17.083 -3.615 7.445 1.00 90.44 179 PHE A O 1
ATOM 1289 N N . ASN A 1 180 ? -15.737 -4.298 5.788 1.00 88.50 180 ASN A N 1
ATOM 1290 C CA . ASN A 1 180 ? -16.810 -4.681 4.855 1.00 88.50 180 ASN A CA 1
ATOM 1291 C C . ASN A 1 180 ? -16.882 -6.182 4.522 1.00 88.50 180 ASN A C 1
ATOM 1293 O O . ASN A 1 180 ? -17.401 -6.555 3.466 1.00 88.50 180 ASN A O 1
ATOM 1297 N N . HIS A 1 181 ? -16.371 -7.056 5.384 1.00 84.75 181 HIS A N 1
ATOM 1298 C CA . HIS A 1 181 ? -16.493 -8.494 5.184 1.00 84.75 181 HIS A CA 1
ATOM 1299 C C . HIS A 1 181 ? -17.865 -8.989 5.657 1.00 84.75 181 HIS A C 1
ATOM 1301 O O . HIS A 1 181 ? -18.116 -9.154 6.844 1.00 84.75 181 HIS A O 1
ATOM 1307 N N . ALA A 1 182 ? -18.765 -9.259 4.711 1.00 80.00 182 ALA A N 1
ATOM 1308 C CA . ALA A 1 182 ? -20.151 -9.613 5.024 1.00 80.00 182 ALA A CA 1
ATOM 1309 C C . ALA A 1 182 ? -20.340 -11.032 5.600 1.00 80.00 182 ALA A C 1
ATOM 1311 O O . ALA A 1 182 ? -21.406 -11.338 6.124 1.00 80.00 182 ALA A O 1
ATOM 1312 N N . THR A 1 183 ? -19.349 -11.922 5.458 1.00 81.12 183 THR A N 1
ATOM 1313 C CA . THR A 1 183 ? -19.527 -13.366 5.719 1.00 81.12 183 THR A CA 1
ATOM 1314 C C . THR A 1 183 ? -18.521 -13.970 6.700 1.00 81.12 183 THR A C 1
ATOM 1316 O O . THR A 1 183 ? -18.459 -15.190 6.824 1.00 81.12 183 THR A O 1
ATOM 1319 N N . ALA A 1 184 ? -17.694 -13.154 7.353 1.00 82.06 184 ALA A N 1
ATOM 1320 C CA . ALA A 1 184 ? -16.674 -13.613 8.296 1.00 82.06 184 ALA A CA 1
ATOM 1321 C C . ALA A 1 184 ? -16.241 -12.468 9.206 1.00 82.06 184 ALA A C 1
ATOM 1323 O O . ALA A 1 184 ? -16.311 -11.302 8.813 1.00 82.06 184 ALA A O 1
ATOM 1324 N N . ASP A 1 185 ? -15.752 -12.832 10.385 1.00 84.44 185 ASP A N 1
ATOM 1325 C CA . ASP A 1 185 ? -15.250 -11.883 11.365 1.00 84.44 185 ASP A CA 1
ATOM 1326 C C . ASP A 1 185 ? -14.018 -11.143 10.840 1.00 84.44 185 ASP A C 1
ATOM 1328 O O . ASP A 1 185 ? -13.112 -11.728 10.238 1.00 84.44 185 ASP A O 1
ATOM 1332 N N . GLN A 1 186 ? -13.956 -9.845 11.131 1.00 88.25 186 GLN A N 1
ATOM 1333 C CA . GLN A 1 186 ? -12.769 -9.035 10.894 1.00 88.25 186 GLN A CA 1
ATOM 1334 C C . GLN A 1 186 ? -12.112 -8.676 12.214 1.00 88.25 186 GLN A C 1
ATOM 1336 O O . GLN A 1 186 ? -12.728 -8.096 13.107 1.00 88.25 186 GLN A O 1
ATOM 1341 N N . THR A 1 187 ? -10.825 -8.984 12.314 1.00 87.69 187 THR A N 1
ATOM 1342 C CA . THR A 1 187 ? -10.044 -8.681 13.509 1.00 87.69 187 THR A CA 1
ATOM 1343 C C . THR A 1 187 ? -9.370 -7.324 13.373 1.00 87.69 187 THR A C 1
ATOM 1345 O O . THR A 1 187 ? -8.699 -7.049 12.375 1.00 87.69 187 THR A O 1
ATOM 1348 N N . PHE A 1 188 ? -9.495 -6.503 14.414 1.00 90.25 188 PHE A N 1
ATOM 1349 C CA . PHE A 1 188 ? -8.682 -5.311 14.620 1.00 90.25 188 PHE A CA 1
ATOM 1350 C C . PHE A 1 188 ? -7.698 -5.549 15.768 1.00 90.25 188 PHE A C 1
ATOM 1352 O O . PHE A 1 188 ? -8.108 -5.804 16.899 1.00 90.25 188 PHE A O 1
ATOM 1359 N N . THR A 1 189 ? -6.400 -5.449 15.481 1.00 88.88 189 THR A N 1
ATOM 1360 C CA . THR A 1 189 ? -5.326 -5.703 16.447 1.00 88.88 189 THR A CA 1
ATOM 1361 C C . THR A 1 189 ? -4.415 -4.489 16.579 1.00 88.88 189 THR A C 1
ATOM 1363 O O . THR A 1 189 ? -3.862 -4.010 15.589 1.00 88.88 189 THR A O 1
ATOM 1366 N N . VAL A 1 190 ? -4.181 -4.054 17.821 1.00 85.31 190 VAL A N 1
ATOM 1367 C CA . VAL A 1 190 ? -3.182 -3.034 18.177 1.00 85.31 190 VAL A CA 1
ATOM 1368 C C . VAL A 1 190 ? -2.295 -3.581 19.296 1.00 85.31 190 VAL A C 1
ATOM 1370 O O . VAL A 1 190 ? -2.755 -3.765 20.418 1.00 85.31 190 VAL A O 1
ATOM 1373 N N . GLN A 1 191 ? -1.017 -3.859 19.019 1.00 76.31 191 GLN A N 1
ATOM 1374 C CA . GLN A 1 191 ? -0.102 -4.490 19.995 1.00 76.31 191 GLN A CA 1
ATOM 1375 C C . GLN A 1 191 ? 0.722 -3.477 20.823 1.00 76.31 191 GLN A C 1
ATOM 1377 O O . GLN A 1 191 ? 1.944 -3.599 20.926 1.00 76.31 191 GLN A O 1
ATOM 1382 N N . ARG A 1 192 ? 0.079 -2.464 21.427 1.00 68.88 192 ARG A N 1
ATOM 1383 C CA . ARG A 1 192 ? 0.701 -1.533 22.400 1.00 68.88 192 ARG A CA 1
ATOM 1384 C C . ARG A 1 192 ? -0.296 -1.014 23.442 1.00 68.88 192 ARG A C 1
ATOM 1386 O O . ARG A 1 192 ? -1.502 -1.059 23.234 1.00 68.88 192 ARG A O 1
ATOM 1393 N N . THR A 1 193 ? 0.243 -0.396 24.498 1.00 60.47 193 THR A N 1
ATOM 1394 C CA . THR A 1 193 ? -0.426 0.677 25.248 1.00 60.47 193 THR A CA 1
ATOM 1395 C C . THR A 1 193 ? -0.797 1.803 24.285 1.00 60.47 193 THR A C 1
ATOM 1397 O O . THR A 1 193 ? 0.078 2.447 23.703 1.00 60.47 193 THR A O 1
ATOM 1400 N N . VAL A 1 194 ? -2.091 2.030 24.100 1.00 59.16 194 VAL A N 1
ATOM 1401 C CA . VAL A 1 194 ? -2.613 3.187 23.373 1.00 59.16 194 VAL A CA 1
ATOM 1402 C C . VAL A 1 194 ? -2.378 4.416 24.244 1.00 59.16 194 VAL A C 1
ATOM 1404 O O . VAL A 1 194 ? -2.977 4.546 25.309 1.00 59.16 194 VAL A O 1
ATOM 1407 N N . THR A 1 195 ? -1.508 5.325 23.810 1.00 57.38 195 THR A N 1
ATOM 1408 C CA . THR A 1 195 ? -1.382 6.639 24.449 1.00 57.38 195 THR A CA 1
ATOM 1409 C C . THR A 1 195 ? -2.456 7.552 23.856 1.00 57.38 195 THR A C 1
ATOM 1411 O O . THR A 1 195 ? -2.236 8.187 22.830 1.00 57.38 195 THR A O 1
ATOM 1414 N N . GLY A 1 196 ? -3.651 7.544 24.448 1.00 60.00 196 GLY A N 1
ATOM 1415 C CA . GLY A 1 196 ? -4.816 8.295 23.968 1.00 60.00 196 GLY A CA 1
ATOM 1416 C C . GLY A 1 196 ? -6.086 7.447 23.926 1.00 60.00 196 GLY A C 1
ATOM 1417 O O . GLY A 1 196 ? -6.181 6.417 24.590 1.00 60.00 196 GLY A O 1
ATOM 1418 N N . THR A 1 197 ? -7.064 7.879 23.134 1.00 59.00 197 THR A N 1
ATOM 1419 C CA . THR A 1 197 ? -8.369 7.217 23.024 1.00 59.00 197 THR A CA 1
ATOM 1420 C C . THR A 1 197 ? -8.454 6.440 21.712 1.00 59.00 197 THR A C 1
ATOM 1422 O O . THR A 1 197 ? -8.359 7.039 20.642 1.00 59.00 197 THR A O 1
ATOM 1425 N N . ILE A 1 198 ? -8.698 5.125 21.772 1.00 61.56 198 ILE A N 1
ATOM 1426 C CA . ILE A 1 198 ? -9.350 4.432 20.650 1.00 61.56 198 ILE A CA 1
ATOM 1427 C C . ILE A 1 198 ? -10.836 4.754 20.777 1.00 61.56 198 ILE A C 1
ATOM 1429 O O . ILE A 1 198 ? -11.525 4.199 21.630 1.00 61.56 198 ILE A O 1
ATOM 1433 N N . ALA A 1 199 ? -11.315 5.695 19.970 1.00 59.09 199 ALA A N 1
ATOM 1434 C CA . ALA A 1 199 ? -12.731 6.015 19.889 1.00 59.09 199 ALA A CA 1
ATOM 1435 C C . ALA A 1 199 ? -13.297 5.386 18.619 1.00 59.09 199 ALA A C 1
ATOM 1437 O O . ALA A 1 199 ? -12.878 5.725 17.513 1.00 59.09 199 ALA A O 1
ATOM 1438 N N . PHE A 1 200 ? -14.267 4.494 18.780 1.00 61.97 200 PHE A N 1
ATOM 1439 C CA . PHE A 1 200 ? -15.116 4.080 17.677 1.00 61.97 200 PHE A CA 1
ATOM 1440 C C . PHE A 1 200 ? -16.371 4.951 17.692 1.00 61.97 200 PHE A C 1
ATOM 1442 O O . PHE A 1 200 ? -17.028 5.075 18.723 1.00 61.97 200 PHE A O 1
ATOM 1449 N N . SER A 1 201 ? -16.698 5.568 16.560 1.00 47.91 201 SER A N 1
ATOM 1450 C CA . SER A 1 201 ? -17.935 6.329 16.381 1.00 47.91 201 SER A CA 1
ATOM 1451 C C . SER A 1 201 ? -18.656 5.792 15.155 1.00 47.91 201 SER A C 1
ATOM 1453 O O . SER A 1 201 ? -18.024 5.567 14.125 1.00 47.91 201 SER A O 1
ATOM 1455 N N . GLY A 1 202 ? -19.962 5.552 15.279 1.00 45.88 202 GLY A N 1
ATOM 1456 C CA . GLY A 1 202 ? -20.777 5.055 14.172 1.00 45.88 202 GLY A CA 1
ATOM 1457 C C . GLY A 1 202 ? -20.500 3.603 13.769 1.00 45.88 202 GLY A C 1
ATOM 1458 O O . GLY A 1 202 ? -20.652 3.282 12.592 1.00 45.88 202 GLY A O 1
ATOM 1459 N N . ILE A 1 203 ? -20.115 2.722 14.708 1.00 55.34 203 ILE A N 1
ATOM 1460 C CA . ILE A 1 203 ? -20.126 1.277 14.424 1.00 55.34 203 ILE A CA 1
ATOM 1461 C C . ILE A 1 203 ? -21.569 0.888 14.100 1.00 55.34 203 ILE A C 1
ATOM 1463 O O . ILE A 1 203 ? -22.446 0.966 14.958 1.00 55.34 203 ILE A O 1
ATOM 1467 N N . THR A 1 204 ? -21.792 0.475 12.857 1.00 55.69 204 THR A N 1
ATOM 1468 C CA . THR A 1 204 ? -23.020 -0.196 12.435 1.00 55.69 204 THR A CA 1
ATOM 1469 C C . THR A 1 204 ? -22.663 -1.670 12.299 1.00 55.69 204 THR A C 1
ATOM 1471 O O . THR A 1 204 ? -21.787 -1.996 11.499 1.00 55.69 204 THR A O 1
ATOM 1474 N N . LEU A 1 205 ? -23.255 -2.511 13.150 1.00 53.78 205 LEU A N 1
ATOM 1475 C CA . LEU A 1 205 ? -23.155 -3.972 13.076 1.00 53.78 205 LEU A CA 1
ATOM 1476 C C . LEU A 1 205 ? -24.303 -4.516 12.226 1.00 53.78 205 LEU A C 1
ATOM 1478 O O . LEU A 1 205 ? -25.432 -4.000 12.400 1.00 53.78 205 LEU A O 1
#

Sequence (205 aa):
MQAYLSRQSVCSRLSGLLFGLLLLFSATVAEAAERHWIGSDSAADKTAWLTPANWSATKGGASANAVPTYEDKVTFDTGGGDVNVAGIAKMASLTLAATWTGSVNVGTGWLVVKGQGISVQSGRLLSTSAGIVTTTGSYIQTGGVVTMKQLSLSGALSITRGGKGADNLYFTSTGTILFNHATADQTFTVQRTVTGTIAFSGITL

Radius of gyration: 23.82 Å; chains: 1; bounding box: 40×84×54 Å

Foldseek 3Di:
DVVVVVVVVVVVVVVVVVVVVVVVVPPPDPAAQEWEFAFAPDPVSQAPLQPQQRIDSDDVDGRDGHRAAQSHEYEYAQHYAHHEAPEERHYQEYEDDLNHAHEYHQALYEYEHEHAYYEANEHEYHDPHNYEYEYAHEHEYQAYEYEAAYYEYQEEYYQEHHPDPRPHRYHHYPHDYHHPNPDDDYYYYDPDPDPDDPDDDPDDD

Secondary structure (DSSP, 8-state):
-HHHHHHHHHHHHHHHHHHHHHHHS-----PPPEEEE---SSHHHHT-TT-GGGEESSTT--S--PPP-TT-EEEE-SS---EE--SEEEEEEEEE-TT---EEE-TTSEEEEEEEEEEESSSEEEE-SS-EEEESSEEEESSSEEEEEEEEESS-EEE---STT----EEEEEEEEEE--TTS---EEE-S--SS-----S---